Protein AF-Q9RUY0-F1 (afdb_monomer_lite)

Secondary structure (DSSP, 8-state):
-----------------------------------------------------------------------------------TT-PPEEEEETTTEEEEEETTEEEEEE-GGGS-S-SSEEEETTTTEEEEPPPEEEEEEEEEETTEEEEEEEEEE-S-SB--STTTT--EEEEEEEEE-TTS-EEEEEEEEEEBGGGTEEETTS---TTS------BTTEEEEEEEEEETTTTEEEEEEEEEETTSGGG--EEE-

Structure (mmCIF, N/CA/C/O backbone):
data_AF-Q9RUY0-F1
#
_entry.id   AF-Q9RUY0-F1
#
loop_
_atom_site.group_PDB
_atom_site.id
_atom_site.type_symbol
_atom_site.label_atom_id
_atom_site.label_alt_id
_atom_site.label_comp_id
_atom_site.label_asym_id
_atom_site.label_entity_id
_atom_site.label_seq_id
_atom_site.pdbx_PDB_ins_code
_atom_site.Cartn_x
_atom_site.Cartn_y
_atom_site.Cartn_z
_atom_site.occupancy
_atom_site.B_iso_or_equiv
_atom_site.auth_seq_id
_atom_site.auth_comp_id
_atom_site.auth_asym_id
_atom_site.auth_atom_id
_atom_site.pdbx_PDB_model_num
ATOM 1 N N . MET A 1 1 ? 27.499 -39.074 -8.209 1.00 45.94 1 MET A N 1
ATOM 2 C CA . MET A 1 1 ? 28.585 -39.023 -7.202 1.00 45.94 1 MET A CA 1
ATOM 3 C C . MET A 1 1 ? 29.820 -38.496 -7.919 1.00 45.94 1 MET A C 1
ATOM 5 O O . MET A 1 1 ? 30.146 -39.079 -8.943 1.00 45.94 1 MET A O 1
ATOM 9 N N . PRO A 1 2 ? 30.381 -37.342 -7.515 1.00 49.69 2 PRO A N 1
ATOM 10 C CA . PRO A 1 2 ? 31.133 -37.250 -6.267 1.00 49.69 2 PRO A CA 1
ATOM 11 C C . PRO A 1 2 ? 30.696 -36.109 -5.334 1.00 49.69 2 PRO A C 1
ATOM 13 O O . PRO A 1 2 ? 30.071 -35.130 -5.728 1.00 49.69 2 PRO A O 1
ATOM 16 N N . LEU A 1 3 ? 31.018 -36.336 -4.064 1.00 43.31 3 LEU A N 1
ATOM 17 C CA . LEU A 1 3 ? 30.755 -35.531 -2.879 1.00 43.31 3 LEU A CA 1
ATOM 18 C C . LEU A 1 3 ? 31.704 -34.328 -2.822 1.00 43.31 3 LEU A C 1
ATOM 20 O O . LEU A 1 3 ? 32.919 -34.521 -2.823 1.00 43.31 3 LEU A O 1
ATOM 24 N N . LEU A 1 4 ? 31.167 -33.115 -2.680 1.00 48.53 4 LEU A N 1
ATOM 25 C CA . LEU A 1 4 ? 31.950 -31.949 -2.267 1.00 48.53 4 LEU A CA 1
ATOM 26 C C . LEU A 1 4 ? 31.551 -31.533 -0.849 1.00 48.53 4 LEU A C 1
ATOM 28 O O . LEU A 1 4 ? 30.379 -31.341 -0.526 1.00 48.53 4 LEU A O 1
ATOM 32 N N . LYS A 1 5 ? 32.580 -31.522 0.000 1.00 51.47 5 LYS A N 1
ATOM 33 C CA . LYS A 1 5 ? 32.564 -31.405 1.456 1.00 51.47 5 LYS A CA 1
ATOM 34 C C . LYS A 1 5 ? 32.077 -30.033 1.925 1.00 51.47 5 LYS A C 1
ATOM 36 O O . LYS A 1 5 ? 32.466 -29.006 1.378 1.00 51.47 5 LYS A O 1
ATOM 41 N N . ARG A 1 6 ? 31.296 -30.063 3.011 1.00 44.06 6 ARG A N 1
ATOM 42 C CA . ARG A 1 6 ? 31.041 -28.937 3.918 1.00 44.06 6 ARG A CA 1
ATOM 43 C C . ARG A 1 6 ? 32.355 -28.397 4.475 1.00 44.06 6 ARG A C 1
ATOM 45 O O . ARG A 1 6 ? 33.165 -29.179 4.967 1.00 44.06 6 ARG A O 1
ATOM 52 N N . HIS A 1 7 ? 32.479 -27.076 4.494 1.00 48.78 7 HIS A N 1
ATOM 53 C CA . HIS A 1 7 ? 33.278 -26.371 5.485 1.00 48.78 7 HIS A CA 1
ATOM 54 C C . HIS A 1 7 ? 32.328 -25.540 6.348 1.00 48.78 7 HIS A C 1
ATOM 56 O O . HIS A 1 7 ? 31.752 -24.556 5.892 1.00 48.78 7 HIS A O 1
ATOM 62 N N . ASP A 1 8 ? 32.135 -26.019 7.575 1.00 47.19 8 ASP A N 1
ATOM 63 C CA . ASP A 1 8 ? 31.657 -25.235 8.705 1.00 47.19 8 ASP A CA 1
ATOM 64 C C . ASP A 1 8 ? 32.812 -24.339 9.162 1.00 47.19 8 ASP A C 1
ATOM 66 O O . ASP A 1 8 ? 33.879 -24.842 9.515 1.00 47.19 8 ASP A O 1
ATOM 70 N N . GLU A 1 9 ? 32.603 -23.026 9.190 1.00 49.62 9 GLU A N 1
ATOM 71 C CA . GLU A 1 9 ? 33.474 -22.123 9.936 1.00 49.62 9 GLU A CA 1
ATOM 72 C C . GLU A 1 9 ? 32.606 -21.173 10.762 1.00 49.62 9 GLU A C 1
ATOM 74 O O . GLU A 1 9 ? 32.040 -20.186 10.292 1.00 49.62 9 GLU A O 1
ATOM 79 N N . ALA A 1 10 ? 32.435 -21.564 12.022 1.00 45.62 10 ALA A N 1
ATOM 80 C CA . ALA A 1 10 ? 31.838 -20.757 13.064 1.00 45.62 10 ALA A CA 1
ATOM 81 C C . ALA A 1 10 ? 32.889 -19.779 13.602 1.00 45.62 10 ALA A C 1
ATOM 83 O O . ALA A 1 10 ? 33.967 -20.196 14.024 1.00 45.62 10 ALA A O 1
ATOM 84 N N . GLN A 1 11 ? 32.553 -18.491 13.673 1.00 41.12 11 GLN A N 1
ATOM 85 C CA . GLN A 1 11 ? 33.325 -17.522 14.448 1.00 41.12 11 GLN A CA 1
ATOM 86 C C . GLN A 1 11 ? 32.429 -16.545 15.232 1.00 41.12 11 GLN A C 1
ATOM 88 O O . GLN A 1 11 ? 31.241 -16.402 14.939 1.00 41.12 11 GLN A O 1
ATOM 93 N N . PRO A 1 12 ? 32.962 -15.972 16.328 1.00 48.53 12 PRO A N 1
ATOM 94 C CA . PRO A 1 12 ? 32.260 -15.902 17.602 1.00 48.53 12 PRO A CA 1
ATOM 95 C C . PRO A 1 12 ? 31.481 -14.608 17.847 1.00 48.53 12 PRO A C 1
ATOM 97 O O . PRO A 1 12 ? 31.766 -13.531 17.328 1.00 48.53 12 PRO A O 1
ATOM 100 N N . ARG A 1 13 ? 30.525 -14.750 18.770 1.00 41.09 13 ARG A N 1
ATOM 101 C CA . ARG A 1 13 ? 29.751 -13.696 19.427 1.00 41.09 13 ARG A CA 1
ATOM 102 C C . ARG A 1 13 ? 30.673 -12.622 20.020 1.00 41.09 13 ARG A C 1
ATOM 104 O O . ARG A 1 13 ? 31.461 -12.917 20.915 1.00 41.09 13 ARG A O 1
ATOM 111 N N . ARG A 1 14 ? 30.490 -11.362 19.615 1.00 40.94 14 ARG A N 1
ATOM 112 C CA . ARG A 1 14 ? 30.899 -10.200 20.418 1.00 40.94 14 ARG A CA 1
ATOM 113 C C . ARG A 1 14 ? 29.690 -9.679 21.186 1.00 40.94 14 ARG A C 1
ATOM 115 O O . ARG A 1 14 ? 28.766 -9.111 20.615 1.00 40.94 14 ARG A O 1
ATOM 122 N N . LEU A 1 15 ? 29.710 -9.931 22.490 1.00 36.12 15 LEU A N 1
ATOM 123 C CA . LEU A 1 15 ? 28.872 -9.273 23.483 1.00 36.12 15 LEU A CA 1
ATOM 124 C C . LEU A 1 15 ? 29.416 -7.855 23.685 1.00 36.12 15 LEU A C 1
ATOM 126 O O . LEU A 1 15 ? 30.534 -7.693 24.168 1.00 36.12 15 LEU A O 1
ATOM 130 N N . SER A 1 16 ? 28.634 -6.839 23.327 1.00 36.91 16 SER A N 1
ATOM 131 C CA . SER A 1 16 ? 28.891 -5.466 23.759 1.00 36.91 16 SER A CA 1
ATOM 132 C C . SER A 1 16 ? 28.081 -5.183 25.016 1.00 36.91 16 SER A C 1
ATOM 134 O O . SER A 1 16 ? 26.853 -5.238 25.040 1.00 36.91 16 SER A O 1
ATOM 136 N N . VAL A 1 17 ? 28.845 -4.938 26.069 1.00 36.84 17 VAL A N 1
ATOM 137 C CA . VAL A 1 17 ? 28.471 -4.646 27.444 1.00 36.84 17 VAL A CA 1
ATOM 138 C C . VAL A 1 17 ? 28.184 -3.142 27.579 1.00 36.84 17 VAL A C 1
ATOM 140 O O . VAL A 1 17 ? 29.002 -2.326 27.180 1.00 36.84 17 VAL A O 1
ATOM 143 N N . ILE A 1 18 ? 27.016 -2.833 28.156 1.00 37.22 18 ILE A N 1
ATOM 144 C CA . ILE A 1 18 ? 26.663 -1.707 29.049 1.00 37.22 18 ILE A CA 1
ATOM 145 C C . ILE A 1 18 ? 26.924 -0.259 28.575 1.00 37.22 18 ILE A C 1
ATOM 147 O O . ILE A 1 18 ? 28.054 0.210 28.523 1.00 37.22 18 ILE A O 1
ATOM 151 N N . CYS A 1 19 ? 25.844 0.531 28.509 1.00 29.78 19 CYS A N 1
ATOM 152 C CA . CYS A 1 19 ? 25.792 1.790 29.262 1.00 29.78 19 CYS A CA 1
ATOM 153 C C . CYS A 1 19 ? 24.347 2.102 29.677 1.00 29.78 19 CYS A C 1
ATOM 155 O O . CYS A 1 19 ? 23.506 2.487 28.868 1.00 29.78 19 CYS A O 1
ATOM 157 N N . VAL A 1 20 ? 24.057 1.878 30.960 1.00 37.03 20 VAL A N 1
ATOM 158 C CA . VAL A 1 20 ? 22.854 2.356 31.644 1.00 37.03 20 VAL A CA 1
ATOM 159 C C . VAL A 1 20 ? 23.229 3.696 32.262 1.00 37.03 20 VAL A C 1
ATOM 161 O O . VAL A 1 20 ? 24.017 3.725 33.202 1.00 37.03 20 VAL A O 1
ATOM 164 N N . ILE A 1 21 ? 22.658 4.794 31.769 1.00 39.22 21 ILE A N 1
ATOM 165 C CA . ILE A 1 21 ? 22.668 6.062 32.501 1.00 39.22 21 ILE A CA 1
ATOM 166 C C . ILE A 1 21 ? 21.261 6.292 33.030 1.00 39.22 21 ILE A C 1
ATOM 168 O O . ILE A 1 21 ? 20.317 6.597 32.306 1.00 39.22 21 ILE A O 1
ATOM 172 N N . ARG A 1 22 ? 21.154 6.085 34.339 1.00 33.34 22 ARG A N 1
ATOM 173 C CA . ARG A 1 22 ? 20.020 6.401 35.192 1.00 33.34 22 ARG A CA 1
ATOM 174 C C . ARG A 1 22 ? 20.455 7.617 36.005 1.00 33.34 22 ARG A C 1
ATOM 176 O O . ARG A 1 22 ? 21.361 7.483 36.817 1.00 33.34 22 ARG A O 1
ATOM 183 N N . TRP A 1 23 ? 19.823 8.768 35.808 1.00 36.19 23 TRP A N 1
ATOM 184 C CA . TRP A 1 23 ? 19.799 9.823 36.819 1.00 36.19 23 TRP A CA 1
ATOM 185 C C . TRP A 1 23 ? 18.356 10.216 37.071 1.00 36.19 23 TRP A C 1
ATOM 187 O O . TRP A 1 23 ? 17.574 10.480 36.161 1.00 36.19 23 TRP A O 1
ATOM 197 N N . ALA A 1 24 ? 18.018 10.145 38.347 1.00 34.44 24 ALA A N 1
ATOM 198 C CA . A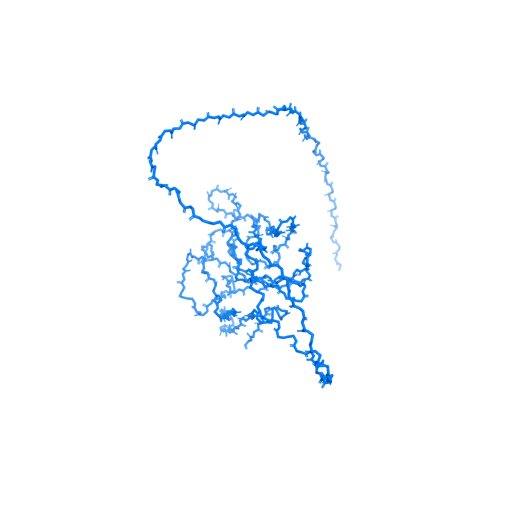LA A 1 24 ? 16.747 10.508 38.914 1.00 34.44 24 ALA A CA 1
ATOM 199 C C . ALA A 1 24 ? 16.878 11.875 39.597 1.00 34.44 24 ALA A C 1
ATOM 201 O O . ALA A 1 24 ? 17.952 12.227 40.075 1.00 34.44 24 ALA A O 1
ATOM 202 N N . LYS A 1 25 ? 15.708 12.495 39.785 1.00 34.84 25 LYS A N 1
ATOM 203 C CA . LYS A 1 25 ? 15.325 13.274 40.971 1.00 34.84 25 LYS A CA 1
ATOM 204 C C . LYS A 1 25 ? 15.794 14.736 41.031 1.00 34.84 25 LYS A C 1
ATOM 206 O O . LYS A 1 25 ? 16.916 15.027 41.412 1.00 34.84 25 LYS A O 1
ATOM 211 N N . ALA A 1 26 ? 14.833 15.642 40.859 1.00 34.34 26 ALA A N 1
ATOM 212 C CA . ALA A 1 26 ? 14.591 16.708 41.829 1.00 34.34 26 ALA A CA 1
ATOM 213 C C . ALA A 1 26 ? 13.119 17.139 41.753 1.00 34.34 26 ALA A C 1
ATOM 215 O O . ALA A 1 26 ? 12.613 17.496 40.693 1.00 34.34 26 ALA A O 1
ATOM 216 N N . ALA A 1 27 ? 12.446 17.025 42.893 1.00 39.62 27 ALA A N 1
ATOM 217 C CA . ALA A 1 27 ? 11.156 17.622 43.193 1.00 39.62 27 ALA A CA 1
ATOM 218 C C . ALA A 1 27 ? 11.398 19.004 43.819 1.00 39.62 27 ALA A C 1
ATOM 220 O O . ALA A 1 27 ? 12.362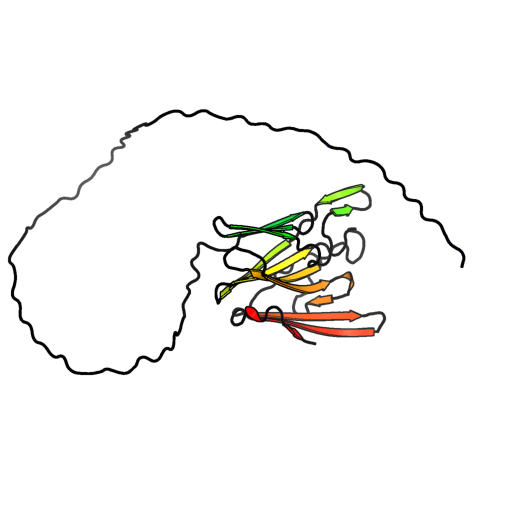 19.139 44.569 1.00 39.62 27 ALA A O 1
ATOM 221 N N . ALA A 1 28 ? 10.523 19.977 43.556 1.00 35.25 28 ALA A N 1
ATOM 222 C CA . ALA A 1 28 ? 10.342 21.166 44.393 1.00 35.25 28 ALA A CA 1
ATOM 223 C C . ALA A 1 28 ? 8.994 21.851 44.069 1.00 35.25 28 ALA A C 1
ATOM 225 O O . ALA A 1 28 ? 8.815 22.431 43.004 1.00 35.25 28 ALA A O 1
ATOM 226 N N . GLU A 1 29 ? 8.025 21.637 44.961 1.00 37.47 29 GLU A N 1
ATOM 227 C CA . GLU A 1 29 ? 7.241 22.659 45.681 1.00 37.47 29 GLU A CA 1
ATOM 228 C C . GLU A 1 29 ? 6.724 23.926 44.949 1.00 37.47 29 GLU A C 1
ATOM 230 O O . GLU A 1 29 ? 7.453 24.888 44.760 1.00 37.47 29 GLU A O 1
ATOM 235 N N . SER A 1 30 ? 5.404 23.921 44.692 1.00 36.78 30 SER A N 1
ATOM 236 C CA . SER A 1 30 ? 4.361 24.890 45.129 1.00 36.78 30 SER A CA 1
ATOM 237 C C . SER A 1 30 ? 4.504 26.417 44.818 1.00 36.78 30 SER A C 1
ATOM 239 O O . SER A 1 30 ? 5.371 26.820 44.058 1.00 36.78 30 SER A O 1
ATOM 241 N N . PRO A 1 31 ? 3.531 27.285 45.198 1.00 54.31 31 PRO A N 1
ATOM 242 C CA . PRO A 1 31 ? 2.671 28.022 44.266 1.00 54.31 31 PRO A CA 1
ATOM 243 C C . PRO A 1 31 ? 2.988 29.531 44.194 1.00 54.31 31 PRO A C 1
ATOM 245 O O . PRO A 1 31 ? 3.370 30.153 45.180 1.00 54.31 31 PRO A O 1
ATOM 248 N N . GLY A 1 32 ? 2.760 30.154 43.035 1.00 35.09 32 GLY A N 1
ATOM 249 C CA . GLY A 1 32 ? 3.049 31.574 42.809 1.00 35.09 32 GLY A CA 1
ATOM 250 C C . GLY A 1 32 ? 1.883 32.319 42.176 1.00 35.09 32 GLY A C 1
ATOM 251 O O . GLY A 1 32 ? 1.691 32.284 40.966 1.00 35.09 32 GLY A O 1
ATOM 252 N N . ILE A 1 33 ? 1.117 33.000 43.022 1.00 45.09 33 ILE A N 1
ATOM 253 C CA . ILE A 1 33 ? 0.191 34.076 42.672 1.00 45.09 33 ILE A CA 1
ATOM 254 C C . ILE A 1 33 ? 0.996 35.218 42.035 1.00 45.09 33 ILE A C 1
ATOM 256 O O . ILE A 1 33 ? 1.895 35.750 42.679 1.00 45.09 33 ILE A O 1
ATOM 260 N N . CYS A 1 34 ? 0.621 35.659 40.832 1.00 37.25 34 CYS A N 1
ATOM 261 C CA . CYS A 1 34 ? 0.961 36.994 40.340 1.00 37.25 34 CYS A CA 1
ATOM 262 C C . CYS A 1 34 ? -0.297 37.689 39.819 1.00 37.25 34 CYS A C 1
ATOM 264 O O . CYS A 1 34 ? -0.810 37.414 38.736 1.00 37.25 34 CYS A O 1
ATOM 266 N N . LEU A 1 35 ? -0.768 38.598 40.667 1.00 41.59 35 LEU A N 1
ATOM 267 C CA . LEU A 1 35 ? -1.595 39.748 40.344 1.00 41.59 35 LEU A CA 1
ATOM 268 C C . LEU A 1 35 ? -0.853 40.685 39.375 1.00 41.59 35 LEU A C 1
ATOM 270 O O . LEU A 1 35 ? 0.349 40.900 39.509 1.00 41.59 35 LEU A O 1
ATOM 274 N N . GLY A 1 36 ? -1.606 41.292 38.463 1.00 37.81 36 GLY A N 1
ATOM 275 C CA . GLY A 1 36 ? -1.195 42.407 37.604 1.00 37.81 36 GLY A CA 1
ATOM 276 C C . GLY A 1 36 ? -2.378 42.777 36.707 1.00 37.81 36 GLY A C 1
ATOM 277 O O . GLY A 1 36 ? -2.572 42.162 35.670 1.00 37.81 36 GLY A O 1
ATOM 278 N N . PHE A 1 37 ? -3.378 43.524 37.185 1.00 39.34 37 PHE A N 1
ATOM 279 C CA . PHE A 1 37 ? -3.425 44.995 37.214 1.00 39.34 37 PHE A CA 1
ATOM 280 C C . PHE A 1 37 ? -2.942 45.656 35.913 1.00 39.34 37 PHE A C 1
ATOM 282 O O . PHE A 1 37 ? -1.782 46.026 35.804 1.00 39.34 37 PHE A O 1
ATOM 289 N N . PHE A 1 38 ? -3.870 45.873 34.975 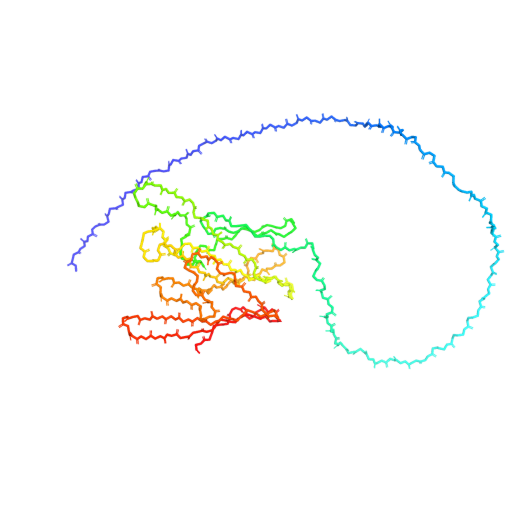1.00 46.88 38 PHE A N 1
ATOM 290 C CA . PHE A 1 38 ? -3.919 47.081 34.145 1.00 46.88 38 PHE A CA 1
ATOM 291 C C . PHE A 1 38 ? -5.385 47.458 33.867 1.00 46.88 38 PHE A C 1
ATOM 293 O O . PHE A 1 38 ? -6.066 46.894 33.019 1.00 46.88 38 PHE A O 1
ATOM 300 N N . SER A 1 39 ? -5.884 48.355 34.715 1.00 40.16 39 SER A N 1
ATOM 301 C CA . SER A 1 39 ? -6.468 49.655 34.363 1.00 40.16 39 SER A CA 1
ATOM 302 C C . SER A 1 39 ? -7.124 49.809 32.981 1.00 40.16 39 SER A C 1
ATOM 304 O O . SER A 1 39 ? -6.429 49.883 31.972 1.00 40.16 39 SER A O 1
ATOM 306 N N . GLY A 1 40 ? -8.445 50.029 32.949 1.00 37.88 40 GLY A N 1
ATOM 307 C CA . GLY A 1 40 ? -9.122 50.552 31.754 1.00 37.88 40 GLY A CA 1
ATOM 308 C C . GLY A 1 40 ? -10.654 50.505 31.776 1.00 37.88 40 GLY A C 1
ATOM 309 O O . GLY A 1 40 ? -11.236 49.656 31.121 1.00 37.88 40 GLY A O 1
ATOM 310 N N . LEU A 1 41 ? -11.275 51.402 32.559 1.00 38.91 41 LEU A N 1
ATOM 311 C CA . LEU A 1 41 ? -12.555 52.132 32.342 1.00 38.91 41 LEU A CA 1
ATOM 312 C C . LEU A 1 41 ? -13.410 51.677 31.121 1.00 38.91 41 LEU A C 1
ATOM 314 O O . LEU A 1 41 ? -12.898 51.642 30.014 1.00 38.91 41 LEU A O 1
ATOM 318 N N . ARG A 1 42 ? -14.736 51.457 31.157 1.00 35.97 42 ARG A N 1
ATOM 319 C CA . ARG A 1 42 ? -15.821 52.251 31.764 1.00 35.97 42 ARG A CA 1
ATOM 320 C C . ARG A 1 42 ? -17.178 51.533 31.539 1.00 35.97 42 ARG A C 1
ATOM 322 O O . ARG A 1 42 ? -17.474 51.130 30.425 1.00 35.97 42 ARG A O 1
ATOM 329 N N . TRP A 1 43 ? -17.979 51.447 32.602 1.00 37.12 43 TRP A N 1
ATOM 330 C CA . TRP A 1 43 ? -19.424 51.740 32.719 1.00 37.12 43 TRP A CA 1
ATOM 331 C C . TRP A 1 43 ? -20.422 51.293 31.626 1.00 37.12 43 TRP A C 1
ATOM 333 O O . TRP A 1 43 ? -20.481 51.887 30.557 1.00 37.12 43 TRP A O 1
ATOM 343 N N . CYS A 1 44 ? -21.362 50.418 32.018 1.00 38.62 44 CYS A N 1
ATOM 344 C CA . CYS A 1 44 ? -22.804 50.700 31.938 1.00 38.62 44 CYS A CA 1
ATOM 345 C C . CYS A 1 44 ? -23.602 49.914 33.001 1.00 38.62 44 CYS A C 1
ATOM 347 O O . CYS A 1 44 ? -23.189 48.852 33.457 1.00 38.62 44 CYS A O 1
ATOM 349 N N . ASN A 1 45 ? -24.700 50.536 33.428 1.00 36.34 45 ASN A N 1
ATOM 350 C CA . ASN A 1 45 ? -25.403 50.427 34.710 1.00 36.34 45 ASN A CA 1
ATOM 351 C C . ASN A 1 45 ? -26.321 49.190 34.880 1.00 36.34 45 ASN A C 1
ATOM 353 O O . ASN A 1 45 ? -26.776 48.633 33.882 1.00 36.34 45 ASN A O 1
ATOM 357 N N . PRO A 1 46 ? -26.689 48.845 36.135 1.00 49.66 46 PRO A N 1
ATOM 358 C CA . PRO A 1 46 ? -27.685 47.843 36.497 1.00 49.66 46 PRO A CA 1
ATOM 359 C C . PRO A 1 46 ? -29.058 48.470 36.815 1.00 49.66 46 PRO A C 1
ATOM 361 O O . PRO A 1 46 ? -29.157 49.490 37.494 1.00 49.66 46 PRO A O 1
ATOM 364 N N . SER A 1 47 ? -30.136 47.812 36.399 1.00 47.94 47 SER A N 1
ATOM 365 C CA . SER A 1 47 ? -31.494 48.018 36.927 1.00 47.94 47 SER A CA 1
ATOM 366 C C . SER A 1 47 ? -32.281 46.713 36.739 1.00 47.94 47 SER A C 1
ATOM 368 O O . SER A 1 47 ? -32.419 46.206 35.635 1.00 47.94 47 SER A O 1
ATOM 370 N N . LEU A 1 48 ? -32.511 45.982 37.836 1.00 43.66 48 LEU A N 1
ATOM 371 C CA . LEU A 1 48 ? -33.786 45.914 38.571 1.00 43.66 48 LEU A CA 1
ATOM 372 C C . LEU A 1 48 ? -34.895 45.172 37.805 1.00 43.66 48 LEU A C 1
ATOM 374 O O . LEU A 1 48 ? -35.493 45.736 36.897 1.00 43.66 48 LEU A O 1
ATOM 378 N N . CYS A 1 49 ? -35.230 43.946 38.238 1.00 40.88 49 CYS A N 1
ATOM 379 C CA . CYS A 1 49 ? -36.512 43.663 38.911 1.00 40.88 49 CYS A CA 1
ATOM 380 C C . CYS A 1 49 ? -36.689 42.171 39.300 1.00 40.88 49 CYS A C 1
ATOM 382 O O . CYS A 1 49 ? -35.947 41.319 38.816 1.00 40.88 49 CYS A O 1
ATOM 384 N N . PRO A 1 50 ? -37.604 41.866 40.248 1.00 51.47 50 PRO A N 1
ATOM 385 C CA . PRO A 1 50 ? -37.395 40.868 41.297 1.00 51.47 50 PRO A CA 1
ATOM 386 C C . PRO A 1 50 ? -38.189 39.558 41.140 1.00 51.47 50 PRO A C 1
ATOM 388 O O . PRO A 1 50 ? -39.018 39.385 40.250 1.00 51.47 50 PRO A O 1
ATOM 391 N N . LEU A 1 51 ? -37.925 38.653 42.090 1.00 49.69 51 LEU A N 1
ATOM 392 C CA . LEU A 1 51 ? -38.633 37.407 42.376 1.00 49.69 51 LEU A CA 1
ATOM 393 C C . LEU A 1 51 ? -40.166 37.543 42.406 1.00 49.69 51 LEU A C 1
ATOM 395 O O . LEU A 1 51 ? -40.708 38.427 43.066 1.00 49.69 51 LEU A O 1
ATOM 399 N N . SER A 1 52 ? -40.852 36.527 41.874 1.00 42.16 52 SER A N 1
ATOM 400 C CA . SER A 1 52 ? -42.178 36.128 42.353 1.00 42.16 52 SER A CA 1
ATOM 401 C C . SER A 1 52 ? -42.286 34.605 42.426 1.00 42.16 52 SER A C 1
ATOM 403 O O . SER A 1 52 ? -42.126 33.883 41.445 1.00 42.16 52 SER A O 1
ATOM 405 N N . SER A 1 53 ? -42.527 34.145 43.648 1.00 46.16 53 SER A N 1
ATOM 406 C CA . SER A 1 53 ? -42.835 32.783 44.060 1.00 46.16 53 SER A CA 1
ATOM 407 C C . SER A 1 53 ? -44.353 32.623 44.126 1.00 46.16 53 SER A C 1
ATOM 409 O O . SER A 1 53 ? -45.006 33.447 44.766 1.00 46.16 53 SER A O 1
ATOM 411 N N . ARG A 1 54 ? -44.902 31.543 43.552 1.00 45.34 54 ARG A N 1
ATOM 412 C CA . ARG A 1 54 ? -46.000 30.746 44.137 1.00 45.34 54 ARG A CA 1
ATOM 413 C C . ARG A 1 54 ? -46.224 29.452 43.343 1.00 45.34 54 ARG A C 1
ATOM 415 O O . ARG A 1 54 ? -46.166 29.429 42.121 1.00 45.34 54 ARG A O 1
ATOM 422 N N . ARG A 1 55 ? -46.404 28.374 44.110 1.00 47.00 55 ARG A N 1
ATOM 423 C CA . ARG A 1 55 ? -46.529 26.956 43.728 1.00 47.00 55 ARG A CA 1
ATOM 424 C C . ARG A 1 55 ? -47.982 26.595 43.285 1.00 47.00 55 ARG A C 1
ATOM 426 O O . ARG A 1 55 ? -48.743 27.499 42.968 1.00 47.00 55 ARG A O 1
ATOM 433 N N . PRO A 1 56 ? -48.406 25.312 43.310 1.00 62.84 56 PRO A N 1
ATOM 434 C CA . PRO A 1 56 ? -48.622 24.434 42.158 1.00 62.84 56 PRO A CA 1
ATOM 435 C C . PRO A 1 56 ? -50.119 24.101 41.958 1.00 62.84 56 PRO A C 1
ATOM 437 O O . PRO A 1 56 ? -50.945 24.416 42.804 1.00 62.84 56 PRO A O 1
ATOM 440 N N . THR A 1 57 ? -50.498 23.388 40.896 1.00 48.25 57 THR A N 1
ATOM 441 C CA . THR A 1 57 ? -51.672 22.492 40.946 1.00 48.25 57 THR A CA 1
ATOM 442 C C . THR A 1 57 ? -51.578 21.401 39.887 1.00 48.25 57 THR A C 1
ATOM 444 O O . THR A 1 57 ? -51.094 21.592 38.778 1.00 48.25 57 THR A O 1
ATOM 447 N N . MET A 1 58 ? -52.021 20.228 40.314 1.00 45.16 58 MET A N 1
ATOM 448 C CA . MET A 1 58 ? -51.836 18.894 39.771 1.00 45.16 58 MET A CA 1
ATOM 449 C C . MET A 1 58 ? -53.204 18.382 39.304 1.00 45.16 58 MET A C 1
ATOM 451 O O . MET A 1 58 ? -54.125 18.371 40.115 1.00 45.16 58 MET A O 1
ATOM 455 N N . LYS A 1 59 ? -53.332 17.958 38.039 1.00 50.75 59 LYS A N 1
ATOM 456 C CA . LYS A 1 59 ? -54.353 17.028 37.492 1.00 50.75 59 LYS A CA 1
ATOM 457 C C . LYS A 1 59 ? -53.711 16.413 36.234 1.00 50.75 59 LYS A C 1
ATOM 459 O O . LYS A 1 59 ? -53.421 17.157 35.310 1.00 50.75 59 LYS A O 1
ATOM 464 N N . VAL A 1 60 ? -53.183 15.187 36.196 1.00 51.44 60 VAL A N 1
ATOM 465 C CA . VAL A 1 60 ? -53.794 13.844 36.317 1.00 51.44 60 VAL A CA 1
ATOM 466 C C . VAL A 1 60 ? -55.011 13.645 35.405 1.00 51.44 60 VAL A C 1
ATOM 468 O O . VAL A 1 60 ? -56.125 13.981 35.787 1.00 51.44 60 VAL A O 1
ATOM 471 N N . ALA A 1 61 ? -54.764 13.056 34.230 1.00 51.31 61 ALA A N 1
ATOM 472 C CA . ALA A 1 61 ? -55.632 12.137 33.473 1.00 51.31 61 ALA A CA 1
ATOM 473 C C . ALA A 1 61 ? -54.729 11.513 32.381 1.00 51.31 61 ALA A C 1
ATOM 475 O O . ALA A 1 61 ? -54.253 12.227 31.508 1.00 51.31 61 ALA A O 1
ATOM 476 N N . LEU A 1 62 ? -54.178 10.305 32.522 1.00 46.69 62 LEU A N 1
ATOM 477 C CA . LEU A 1 62 ? -54.811 8.979 32.502 1.00 46.69 62 LEU A CA 1
ATOM 478 C C . LEU A 1 62 ? -55.559 8.678 31.189 1.00 46.69 62 LEU A C 1
ATOM 480 O O . LEU A 1 62 ? -56.782 8.661 31.154 1.00 46.69 62 LEU A O 1
ATOM 484 N N . THR A 1 63 ? -54.802 8.343 30.143 1.00 51.75 63 THR A N 1
ATOM 485 C CA . THR A 1 63 ? -55.237 7.417 29.083 1.00 51.75 63 THR A CA 1
ATOM 486 C C . THR A 1 63 ? -54.094 6.453 28.789 1.00 51.75 63 THR A C 1
ATOM 488 O O . THR A 1 63 ? -53.230 6.702 27.953 1.00 51.75 63 THR A O 1
ATOM 491 N N . ALA A 1 64 ? -54.078 5.357 29.543 1.00 48.94 64 ALA A N 1
ATOM 492 C CA . ALA A 1 64 ? -53.474 4.105 29.121 1.00 48.94 64 ALA A CA 1
ATOM 493 C C . ALA A 1 64 ? -54.495 3.377 28.239 1.00 48.94 64 ALA A C 1
ATOM 495 O O . ALA A 1 64 ? -55.662 3.344 28.618 1.00 48.94 64 ALA A O 1
ATOM 496 N N . VAL A 1 65 ? -54.063 2.817 27.105 1.00 46.78 65 VAL A N 1
ATOM 497 C CA . VAL A 1 65 ? -54.498 1.519 26.549 1.00 46.78 65 VAL A CA 1
ATOM 498 C C . VAL A 1 65 ? -53.768 1.280 25.214 1.00 46.78 65 VAL A C 1
ATOM 500 O O . VAL A 1 65 ? -53.935 2.014 24.250 1.00 46.78 65 VAL A O 1
ATOM 503 N N . LEU A 1 66 ? -52.935 0.236 25.230 1.00 47.97 66 LEU A N 1
ATOM 504 C CA . LEU A 1 66 ? -52.553 -0.665 24.137 1.00 47.97 66 LEU A CA 1
ATOM 505 C C . LEU A 1 66 ? -52.108 -0.090 22.775 1.00 47.97 66 LEU A C 1
ATOM 507 O O . LEU A 1 66 ? -52.902 0.079 21.858 1.00 47.97 66 LEU A O 1
ATOM 511 N N . ALA A 1 67 ? -50.786 -0.059 22.581 1.00 45.44 67 ALA A N 1
ATOM 512 C CA . ALA A 1 67 ? -50.158 -0.424 21.308 1.00 45.44 67 ALA A CA 1
ATOM 513 C C . ALA A 1 67 ? -48.845 -1.182 21.584 1.00 45.44 67 ALA A C 1
ATOM 515 O O . ALA A 1 67 ? -47.741 -0.674 21.402 1.00 45.44 67 ALA A O 1
ATOM 516 N N . CYS A 1 68 ? -48.973 -2.409 22.097 1.00 45.44 68 CYS A N 1
ATOM 517 C CA . CYS A 1 68 ? -47.904 -3.399 22.009 1.00 45.44 68 CYS A CA 1
ATOM 518 C C . CYS A 1 68 ? -47.830 -3.919 20.567 1.00 45.44 68 CYS A C 1
ATOM 520 O O . CYS A 1 68 ? -48.868 -4.258 20.007 1.00 45.44 68 CYS A O 1
ATOM 522 N N . ALA A 1 69 ? -46.599 -4.059 20.061 1.00 52.19 69 ALA A N 1
ATOM 523 C CA . ALA A 1 69 ? -46.160 -4.820 18.878 1.00 52.19 69 ALA A CA 1
ATOM 524 C C . ALA A 1 69 ? -45.643 -3.991 17.688 1.00 52.19 69 ALA A C 1
ATOM 526 O O . ALA A 1 69 ? -46.227 -3.974 16.612 1.00 52.19 69 ALA A O 1
ATOM 527 N N . SER A 1 70 ? -44.444 -3.426 17.849 1.00 47.44 70 SER A N 1
ATOM 528 C CA . SER A 1 70 ? -43.475 -3.325 16.747 1.00 47.44 70 SER A CA 1
ATOM 529 C C . SER A 1 70 ? -42.050 -3.216 17.298 1.00 47.44 70 SER A C 1
ATOM 531 O O . SER A 1 70 ? -41.360 -2.213 17.146 1.00 47.44 70 SER A O 1
ATOM 533 N N . LEU A 1 71 ? -41.614 -4.287 17.968 1.00 50.50 71 LEU A N 1
ATOM 534 C CA . LEU A 1 71 ? -40.202 -4.650 18.061 1.00 50.50 71 LEU A CA 1
ATOM 535 C C . LEU A 1 71 ? -39.854 -5.404 16.773 1.00 50.50 71 LEU A C 1
ATOM 537 O O . LEU A 1 71 ? -40.073 -6.607 16.674 1.00 50.50 71 LEU A O 1
ATOM 541 N N . ALA A 1 72 ? -39.328 -4.690 15.783 1.00 50.31 72 ALA A N 1
ATOM 542 C CA . ALA A 1 72 ? -38.540 -5.288 14.717 1.00 50.31 72 ALA A CA 1
ATOM 543 C C . ALA A 1 72 ? -37.379 -4.349 14.395 1.00 50.31 72 ALA A C 1
ATOM 545 O O . ALA A 1 72 ? -37.536 -3.223 13.932 1.00 50.31 72 ALA A O 1
ATOM 546 N N . VAL A 1 73 ? -36.204 -4.855 14.734 1.00 49.56 73 VAL A N 1
ATOM 547 C CA . VAL A 1 73 ? -34.880 -4.316 14.487 1.00 49.56 73 VAL A CA 1
ATOM 548 C C . VAL A 1 73 ? -34.705 -4.002 13.001 1.00 49.56 73 VAL A C 1
ATOM 550 O O . VAL A 1 73 ? -34.655 -4.900 12.170 1.00 49.56 73 VAL A O 1
ATOM 553 N N . ALA A 1 74 ? -34.493 -2.733 12.687 1.00 41.81 74 ALA A N 1
ATOM 554 C CA . ALA A 1 74 ? -33.568 -2.350 11.635 1.00 41.81 74 ALA A CA 1
ATOM 555 C C . ALA A 1 74 ? -32.744 -1.195 12.189 1.00 41.81 74 ALA A C 1
ATOM 557 O O . ALA A 1 74 ? -33.122 -0.028 12.128 1.00 41.81 74 ALA A O 1
ATOM 558 N N . ALA A 1 75 ? -31.620 -1.558 12.799 1.00 40.75 75 ALA A N 1
ATOM 559 C CA . ALA A 1 75 ? -30.532 -0.642 13.060 1.00 40.75 75 ALA A CA 1
ATOM 560 C C . ALA A 1 75 ? -30.075 -0.041 11.720 1.00 40.75 75 ALA A C 1
ATOM 562 O O . ALA A 1 75 ? -29.224 -0.601 11.033 1.00 40.75 75 ALA A O 1
ATOM 563 N N . SER A 1 76 ? -30.637 1.100 11.326 1.00 36.81 76 SER A N 1
ATOM 564 C CA . SER A 1 76 ? -30.019 1.968 10.329 1.00 36.81 76 SER A CA 1
ATOM 565 C C . SER A 1 76 ? -28.921 2.758 11.037 1.00 36.81 76 SER A C 1
ATOM 567 O O . SER A 1 76 ? -29.093 3.905 11.439 1.00 36.81 76 SER A O 1
ATOM 569 N N . SER A 1 77 ? -27.796 2.086 11.268 1.00 38.53 77 SER A N 1
ATOM 570 C CA . SER A 1 77 ? -26.593 2.642 11.873 1.00 38.53 77 SER A CA 1
ATOM 571 C C . SER A 1 77 ? -25.847 3.540 10.884 1.00 38.53 77 SER A C 1
ATOM 573 O O . SER A 1 77 ? -24.876 3.098 10.280 1.00 38.53 77 SER A O 1
ATOM 575 N N . TRP A 1 78 ? -26.283 4.786 10.724 1.00 35.19 78 TRP A N 1
ATOM 576 C CA . TRP A 1 78 ? -25.462 5.905 10.240 1.00 35.19 78 TRP A CA 1
ATOM 577 C C . TRP A 1 78 ? -25.968 7.170 10.959 1.00 35.19 78 TRP A C 1
ATOM 579 O O . TRP A 1 78 ? -27.183 7.343 11.013 1.00 35.19 78 TRP A O 1
ATOM 589 N N . PRO A 1 79 ? -25.108 8.028 11.544 1.00 37.53 79 PRO A N 1
ATOM 590 C CA . PRO A 1 79 ? -23.720 8.271 11.175 1.00 37.53 79 PRO A CA 1
ATOM 591 C C . PRO A 1 79 ? -22.753 7.968 12.332 1.00 37.53 79 PRO A C 1
ATOM 593 O O . PRO A 1 79 ? -22.856 8.541 13.413 1.00 37.53 79 PRO A O 1
ATOM 596 N N . ALA A 1 80 ? -21.736 7.135 12.104 1.00 37.41 80 ALA A N 1
ATOM 597 C CA . ALA A 1 80 ? -20.502 7.318 12.861 1.00 37.41 80 ALA A CA 1
ATOM 598 C C . ALA A 1 80 ? -19.774 8.490 12.201 1.00 37.41 80 ALA A C 1
ATOM 600 O O . ALA A 1 80 ? -18.927 8.309 11.326 1.00 37.41 80 ALA A O 1
ATOM 601 N N . GLU A 1 81 ? -20.193 9.701 12.564 1.00 37.84 81 GLU A N 1
ATOM 602 C CA . GLU A 1 81 ? -19.389 10.897 12.387 1.00 37.84 81 GLU A CA 1
ATOM 603 C C . GLU A 1 81 ? -18.050 10.589 13.059 1.00 37.84 81 GLU A C 1
ATOM 605 O O . GLU A 1 81 ? -17.974 10.330 14.260 1.00 37.84 81 GLU A O 1
ATOM 610 N N . GLN A 1 82 ? -17.033 10.406 12.220 1.00 39.25 82 GLN A N 1
ATOM 611 C CA . GLN A 1 82 ? -15.729 9.880 12.580 1.00 39.25 82 GLN A CA 1
ATOM 612 C C . GLN A 1 82 ? -15.165 10.784 13.681 1.00 39.25 82 GLN A C 1
ATOM 614 O O . GLN A 1 82 ? -14.743 11.905 13.396 1.00 39.25 82 GLN A O 1
ATOM 619 N N . SER A 1 83 ? -15.241 10.330 14.941 1.00 38.16 83 SER A N 1
ATOM 620 C CA . SER A 1 83 ? -14.713 11.059 16.093 1.00 38.16 83 SER A CA 1
ATOM 621 C C . SER A 1 83 ? -13.279 11.452 15.767 1.00 38.16 83 SER A C 1
ATOM 623 O O . SER A 1 83 ? -12.405 10.608 15.564 1.00 38.16 83 SER A O 1
ATOM 625 N N . ARG A 1 84 ? -13.073 12.760 15.627 1.00 48.66 84 ARG A N 1
ATOM 626 C CA . ARG A 1 84 ? -11.908 13.403 15.009 1.00 48.66 84 ARG A CA 1
ATOM 627 C C . ARG A 1 84 ? -10.620 13.247 15.837 1.00 48.66 84 ARG A C 1
ATOM 629 O O . ARG A 1 84 ? -9.635 13.923 15.556 1.00 48.66 84 ARG A O 1
ATOM 636 N N . THR A 1 85 ? -10.616 12.385 16.855 1.00 52.22 85 THR A N 1
ATOM 637 C CA . THR A 1 85 ? -9.545 12.242 17.851 1.00 52.22 85 THR A CA 1
ATOM 638 C C . THR A 1 85 ? -8.766 10.925 17.803 1.00 52.22 85 THR A C 1
ATOM 640 O O . THR A 1 85 ? -7.693 10.885 18.395 1.00 52.22 85 THR A O 1
ATOM 643 N N . ASP A 1 86 ? -9.193 9.907 17.045 1.00 71.56 86 ASP A N 1
ATOM 644 C CA . ASP A 1 86 ? -8.519 8.589 17.022 1.00 71.56 86 ASP A CA 1
ATOM 645 C C . ASP A 1 86 ? -7.986 8.174 15.637 1.00 71.56 86 ASP A C 1
ATOM 647 O O . ASP A 1 86 ? -8.014 6.995 15.281 1.00 71.56 86 ASP A O 1
ATOM 651 N N . LEU A 1 87 ? -7.486 9.133 14.851 1.00 86.56 87 LEU A N 1
ATOM 652 C CA . LEU A 1 87 ? -6.807 8.838 13.582 1.00 86.56 87 LEU A CA 1
ATOM 653 C C . LEU A 1 87 ? -5.529 8.020 13.840 1.00 86.56 87 LEU A C 1
ATOM 655 O O . LEU A 1 87 ? -4.721 8.390 14.703 1.00 86.56 87 LEU A O 1
ATOM 659 N N . ILE A 1 88 ? -5.299 6.958 13.064 1.00 91.12 88 ILE A N 1
ATOM 660 C CA . ILE A 1 88 ? -4.019 6.248 13.111 1.00 91.12 88 ILE A CA 1
ATOM 661 C C . ILE A 1 88 ? -2.930 7.148 12.526 1.00 91.12 88 ILE A C 1
ATOM 663 O O . ILE A 1 88 ? -2.949 7.534 11.358 1.00 91.12 88 ILE A O 1
ATOM 667 N N . ARG A 1 89 ? -1.901 7.415 13.329 1.00 94.31 89 ARG A N 1
ATOM 668 C CA . ARG A 1 89 ? -0.646 8.005 12.860 1.00 94.31 89 ARG A CA 1
ATOM 669 C C . ARG A 1 89 ? 0.309 6.906 12.434 1.00 94.31 89 ARG A C 1
ATOM 671 O O . ARG A 1 89 ? 0.518 5.943 13.173 1.00 94.31 89 ARG A O 1
ATOM 678 N N . ILE A 1 90 ? 0.915 7.082 11.267 1.00 95.06 90 ILE A N 1
ATOM 679 C CA . ILE A 1 90 ? 1.848 6.116 10.690 1.00 95.06 90 ILE A CA 1
ATOM 680 C C . ILE A 1 90 ? 3.181 6.802 10.464 1.00 95.06 90 ILE A C 1
ATOM 682 O O . ILE A 1 90 ? 3.251 7.866 9.854 1.00 95.06 90 ILE A O 1
ATOM 686 N N . THR A 1 91 ? 4.243 6.186 10.964 1.00 93.31 91 THR A N 1
ATOM 687 C CA . THR A 1 91 ? 5.611 6.663 10.773 1.00 93.31 91 THR A CA 1
ATOM 688 C C . THR A 1 91 ? 6.442 5.552 10.157 1.00 93.31 91 THR A C 1
ATOM 690 O O . THR A 1 91 ? 6.533 4.457 10.717 1.00 93.31 91 THR A O 1
ATOM 693 N N . ALA A 1 92 ? 7.040 5.837 9.004 1.00 91.50 92 ALA A N 1
ATOM 694 C CA . ALA A 1 92 ? 7.981 4.941 8.351 1.00 91.50 92 ALA A CA 1
ATOM 695 C C . ALA A 1 92 ? 9.344 5.004 9.050 1.00 91.50 92 ALA A C 1
ATOM 697 O O . ALA A 1 92 ? 9.794 6.070 9.470 1.00 91.50 92 ALA A O 1
ATOM 698 N N . GLN A 1 93 ? 10.001 3.860 9.158 1.00 90.00 93 GLN A N 1
ATOM 699 C CA . GLN A 1 93 ? 11.362 3.699 9.650 1.00 90.00 93 GLN A CA 1
ATOM 700 C C . GLN A 1 93 ? 12.170 2.891 8.627 1.00 90.00 93 GLN A C 1
ATOM 702 O O . GLN A 1 93 ? 11.619 2.258 7.723 1.00 90.00 93 GLN A O 1
ATOM 707 N N . THR A 1 94 ? 13.491 2.893 8.780 1.00 85.81 94 THR A N 1
ATOM 708 C CA . THR A 1 94 ? 14.397 2.097 7.946 1.00 85.81 94 THR A CA 1
ATOM 709 C C . THR A 1 94 ? 14.113 0.594 8.076 1.00 85.81 94 THR A C 1
ATOM 711 O O . THR A 1 94 ? 13.549 0.122 9.069 1.00 85.81 94 THR A O 1
ATOM 714 N N . GLY A 1 95 ? 14.472 -0.182 7.049 1.00 87.06 95 GLY A N 1
ATOM 715 C CA . GLY A 1 95 ? 14.244 -1.631 7.040 1.00 87.06 95 GLY A CA 1
ATOM 716 C C . GLY A 1 95 ? 12.787 -2.036 6.812 1.00 87.06 95 GLY A C 1
ATOM 717 O O . GLY A 1 95 ? 12.387 -3.101 7.271 1.00 87.06 95 GLY A O 1
ATOM 718 N N . GLY A 1 96 ? 11.970 -1.185 6.178 1.00 89.19 96 GLY A N 1
ATOM 719 C CA . GLY A 1 96 ? 10.551 -1.469 5.931 1.00 89.19 96 GLY A CA 1
ATOM 720 C C . GLY A 1 96 ? 9.711 -1.562 7.210 1.00 89.19 96 GLY A C 1
ATOM 721 O O . GLY A 1 96 ? 8.692 -2.255 7.236 1.00 89.19 96 GLY A O 1
ATOM 722 N N . ARG A 1 97 ? 10.137 -0.904 8.294 1.00 93.69 97 ARG A N 1
ATOM 723 C CA . ARG A 1 97 ? 9.430 -0.899 9.581 1.00 93.69 97 ARG A CA 1
ATOM 724 C C . ARG A 1 97 ? 8.458 0.271 9.650 1.00 93.69 97 ARG A C 1
ATOM 726 O O . ARG A 1 97 ? 8.806 1.395 9.318 1.00 93.69 97 ARG A O 1
ATOM 733 N N . PHE A 1 98 ? 7.247 0.018 10.123 1.00 95.25 98 PHE A N 1
ATOM 734 C CA . PHE A 1 98 ? 6.181 1.011 10.211 1.00 95.25 98 PHE A CA 1
ATOM 735 C C . PHE A 1 98 ? 5.624 1.028 11.624 1.00 95.25 98 PHE A C 1
ATOM 737 O O . PHE A 1 98 ? 5.280 -0.013 12.187 1.00 95.25 98 PHE A O 1
ATOM 744 N N . VAL A 1 99 ? 5.541 2.220 12.200 1.00 96.25 99 VAL A N 1
ATOM 745 C CA . VAL A 1 99 ? 4.987 2.449 13.530 1.00 96.25 99 VAL A CA 1
ATOM 746 C C . VAL A 1 99 ? 3.575 2.990 13.372 1.00 96.25 99 VAL A C 1
ATOM 748 O O . VAL A 1 99 ? 3.395 4.091 12.860 1.00 96.25 99 VAL A O 1
ATOM 751 N N . PHE A 1 100 ? 2.593 2.229 13.840 1.00 96.81 100 PHE A N 1
ATOM 752 C CA . PHE A 1 100 ? 1.181 2.596 13.867 1.00 96.81 100 PHE A CA 1
ATOM 753 C C . PHE A 1 100 ? 0.826 3.032 15.284 1.00 96.81 100 PHE A C 1
ATOM 755 O O . PHE A 1 100 ? 1.074 2.291 16.236 1.00 96.81 100 PHE A O 1
ATOM 762 N N . THR A 1 101 ? 0.280 4.236 15.432 1.00 95.88 101 THR A N 1
ATOM 763 C CA . THR A 1 101 ? -0.071 4.815 16.734 1.00 95.88 101 THR A CA 1
ATOM 764 C C . THR A 1 101 ? -1.507 5.319 16.714 1.00 95.88 101 THR A C 1
ATOM 766 O O . THR A 1 101 ? -1.859 6.111 15.844 1.00 95.88 101 THR A O 1
ATOM 769 N N . GLN A 1 102 ? -2.313 4.901 17.689 1.00 94.06 102 GLN A N 1
ATOM 770 C CA . GLN A 1 102 ? -3.687 5.367 17.892 1.00 94.06 102 GLN A CA 1
ATOM 771 C C . GLN A 1 102 ? -3.923 5.589 19.389 1.00 94.06 102 GLN A C 1
ATOM 773 O O . GLN A 1 102 ? -3.893 4.642 20.182 1.00 94.06 102 GLN A O 1
ATOM 778 N N . GLY A 1 103 ? -4.112 6.844 19.800 1.00 91.81 103 GLY A N 1
ATOM 779 C CA . GLY A 1 103 ? -4.141 7.205 21.219 1.00 91.81 103 GLY A CA 1
ATOM 780 C C . GLY A 1 103 ? -2.866 6.743 21.941 1.00 91.81 103 GLY A C 1
ATOM 781 O O . GLY A 1 103 ? -1.760 7.119 21.560 1.00 91.81 103 GLY A O 1
ATOM 782 N N . GLN A 1 104 ? -3.016 5.901 22.968 1.00 92.31 104 GLN A N 1
ATOM 783 C CA . GLN A 1 104 ? -1.895 5.299 23.712 1.00 92.31 104 GLN A CA 1
ATOM 784 C C . GLN A 1 104 ? -1.410 3.958 23.134 1.00 92.31 104 GLN A C 1
ATOM 786 O O . GLN A 1 104 ? -0.414 3.404 23.599 1.00 92.31 104 GLN A O 1
ATOM 791 N N . ARG A 1 105 ? -2.117 3.404 22.144 1.00 95.00 105 ARG A N 1
ATOM 792 C CA . ARG A 1 105 ? -1.781 2.113 21.539 1.00 95.00 105 ARG A CA 1
ATOM 793 C C . ARG A 1 105 ? -0.740 2.326 20.454 1.00 95.00 105 ARG A C 1
ATOM 795 O O . ARG A 1 105 ? -0.842 3.255 19.652 1.00 95.00 105 ARG A O 1
ATOM 802 N N . LYS A 1 106 ? 0.251 1.441 20.422 1.00 96.44 106 LYS A N 1
ATOM 803 C CA . LYS A 1 106 ? 1.347 1.480 19.460 1.00 96.44 106 LYS A CA 1
ATOM 804 C C . LYS A 1 106 ? 1.693 0.070 19.013 1.00 96.44 106 LYS A C 1
ATOM 806 O O . LYS A 1 106 ? 1.972 -0.783 19.852 1.00 96.44 106 LYS A O 1
ATOM 811 N N . THR A 1 107 ? 1.774 -0.122 17.705 1.00 97.69 107 THR A N 1
ATOM 812 C CA . THR A 1 107 ? 2.233 -1.369 17.090 1.00 97.69 107 THR A CA 1
ATOM 813 C C . THR A 1 107 ? 3.332 -1.062 16.088 1.00 97.69 107 THR A C 1
ATOM 815 O O . THR A 1 107 ? 3.273 -0.070 15.362 1.00 97.69 107 THR A O 1
ATOM 818 N N . VAL A 1 108 ? 4.356 -1.912 16.046 1.00 97.81 108 VAL A N 1
ATOM 819 C CA . VAL A 1 108 ? 5.411 -1.839 15.034 1.00 97.81 108 VAL A CA 1
ATOM 820 C C . VAL A 1 108 ? 5.274 -3.044 14.123 1.00 97.81 108 VAL A C 1
ATOM 822 O O . VAL A 1 108 ? 5.313 -4.177 14.595 1.00 97.81 108 VAL A O 1
ATOM 825 N N . LEU A 1 109 ? 5.128 -2.801 12.825 1.00 97.50 109 LEU A N 1
ATOM 826 C CA . LEU A 1 109 ? 5.053 -3.843 11.809 1.00 97.50 109 LEU A CA 1
ATOM 827 C C . LEU A 1 109 ? 6.292 -3.803 10.924 1.00 97.50 109 LEU A C 1
ATOM 829 O O . LEU A 1 109 ? 6.775 -2.727 10.577 1.00 97.50 109 LEU A O 1
ATOM 833 N N . ASN A 1 110 ? 6.784 -4.975 10.529 1.00 96.38 110 ASN A N 1
ATOM 834 C CA . ASN A 1 110 ? 7.750 -5.087 9.444 1.00 96.38 110 ASN A CA 1
ATOM 835 C C . ASN A 1 110 ? 6.999 -5.430 8.148 1.00 96.38 110 ASN A C 1
ATOM 837 O O . ASN A 1 110 ? 6.420 -6.512 8.024 1.00 96.38 110 ASN A O 1
ATOM 841 N N . LEU A 1 111 ? 6.988 -4.488 7.208 1.00 95.81 111 LEU A N 1
ATOM 842 C CA . LEU A 1 111 ? 6.324 -4.581 5.909 1.00 95.81 111 LEU A CA 1
ATOM 843 C C . LEU A 1 111 ? 7.329 -4.663 4.750 1.00 95.81 111 LEU A C 1
ATOM 845 O O . LEU A 1 111 ? 6.916 -4.562 3.601 1.00 95.81 111 LEU A O 1
ATOM 849 N N . GLN A 1 112 ? 8.616 -4.903 5.028 1.00 94.25 112 GLN A N 1
ATOM 850 C CA . GLN A 1 112 ? 9.677 -5.024 4.020 1.00 94.25 112 GLN A CA 1
ATOM 851 C C . GLN A 1 112 ? 9.300 -5.967 2.868 1.00 94.25 112 GLN A C 1
ATOM 853 O O . GLN A 1 112 ? 9.399 -5.594 1.709 1.00 94.25 112 GLN A O 1
ATOM 858 N N . ASN A 1 113 ? 8.783 -7.161 3.176 1.00 95.06 113 ASN A N 1
ATOM 859 C CA . ASN A 1 113 ? 8.408 -8.160 2.161 1.00 95.06 113 ASN A CA 1
ATOM 860 C C . ASN A 1 113 ? 7.070 -7.860 1.459 1.00 95.06 113 ASN A C 1
ATOM 862 O O . ASN A 1 113 ? 6.521 -8.715 0.770 1.00 95.06 113 ASN A O 1
ATOM 866 N N . SER A 1 114 ? 6.475 -6.702 1.720 1.00 95.88 114 SER A N 1
ATOM 867 C CA . SER A 1 114 ? 5.214 -6.255 1.124 1.00 95.88 114 SER A CA 1
ATOM 868 C C . SER A 1 114 ? 5.387 -4.977 0.311 1.00 95.88 114 SER A C 1
ATOM 870 O O . SER A 1 114 ? 4.403 -4.472 -0.209 1.00 95.88 114 SER A O 1
ATOM 872 N N . ILE A 1 115 ? 6.614 -4.472 0.214 1.00 93.62 115 ILE A N 1
ATOM 873 C CA . ILE A 1 115 ? 6.972 -3.268 -0.524 1.00 93.62 115 ILE A CA 1
ATOM 874 C C . ILE A 1 115 ? 7.946 -3.700 -1.612 1.00 93.62 115 ILE A C 1
ATOM 876 O O . ILE A 1 115 ? 8.888 -4.452 -1.357 1.00 93.62 115 ILE A O 1
ATOM 880 N N . THR A 1 116 ? 7.698 -3.252 -2.830 1.00 92.25 116 THR A N 1
ATOM 881 C CA . THR A 1 116 ? 8.604 -3.442 -3.955 1.00 92.25 116 THR A CA 1
ATOM 882 C C . THR A 1 116 ? 9.644 -2.329 -3.972 1.00 92.25 116 THR A C 1
ATOM 884 O O . THR A 1 116 ? 9.395 -1.207 -3.543 1.00 92.25 116 THR A O 1
ATOM 887 N N . GLY A 1 117 ? 10.840 -2.634 -4.471 1.00 88.62 117 GLY A N 1
ATOM 888 C CA . GLY A 1 117 ? 11.966 -1.707 -4.402 1.00 88.62 117 GLY A CA 1
ATOM 889 C C . GLY A 1 117 ? 12.746 -1.821 -3.090 1.00 88.62 117 GLY A C 1
ATOM 890 O O . GLY A 1 117 ? 12.831 -2.892 -2.484 1.00 88.62 117 GLY A O 1
ATOM 891 N N . CYS A 1 118 ? 13.398 -0.734 -2.683 1.00 87.62 118 CYS A N 1
ATOM 892 C CA . CYS A 1 118 ? 14.498 -0.811 -1.725 1.00 87.62 118 CYS A CA 1
ATOM 893 C C . CYS A 1 118 ? 14.133 -0.494 -0.293 1.00 87.62 118 CYS A C 1
ATOM 895 O O . CYS A 1 118 ? 13.735 0.607 0.033 1.00 87.62 118 CYS A O 1
ATOM 897 N N . THR A 1 119 ? 14.333 -1.526 0.526 1.00 85.12 119 THR A N 1
ATOM 898 C CA . THR A 1 119 ? 14.094 -1.709 1.961 1.00 85.12 119 THR A CA 1
ATOM 899 C C . THR A 1 119 ? 14.981 -1.014 2.996 1.00 85.12 119 THR A C 1
ATOM 901 O O . THR A 1 119 ? 14.587 -0.818 4.154 1.00 85.12 119 THR A O 1
ATOM 904 N N . THR A 1 120 ? 16.227 -0.733 2.647 1.00 82.44 120 THR A N 1
ATOM 905 C CA . THR A 1 120 ? 17.271 -0.528 3.659 1.00 82.44 120 THR A CA 1
ATOM 906 C C . THR A 1 120 ? 18.197 0.608 3.275 1.00 82.44 120 THR A C 1
ATOM 908 O O . THR A 1 120 ? 18.116 1.676 3.873 1.00 82.44 120 THR A O 1
ATOM 911 N N . GLN A 1 121 ? 19.050 0.386 2.281 1.00 79.75 121 GLN A N 1
ATOM 912 C CA . GLN A 1 121 ? 20.081 1.327 1.862 1.00 79.75 121 GLN A CA 1
ATOM 913 C C . GLN A 1 121 ? 20.070 1.461 0.344 1.00 79.75 121 GLN A C 1
ATOM 915 O O . GLN A 1 121 ? 19.916 0.466 -0.368 1.00 79.75 121 GLN A O 1
ATOM 920 N N . THR A 1 122 ? 20.258 2.685 -0.134 1.00 72.31 122 THR A N 1
ATOM 921 C CA . THR A 1 122 ? 20.609 2.960 -1.527 1.00 72.31 122 THR A CA 1
ATOM 922 C C . THR A 1 122 ? 22.107 3.192 -1.633 1.00 72.31 122 THR A C 1
ATOM 924 O O . THR A 1 122 ? 22.719 3.828 -0.773 1.00 72.31 122 THR A O 1
ATOM 927 N N . TYR A 1 123 ? 22.696 2.661 -2.694 1.00 70.44 123 TYR A N 1
ATOM 928 C CA . TYR A 1 123 ? 24.093 2.816 -3.038 1.00 70.44 123 TYR A CA 1
ATOM 929 C C . TYR A 1 123 ? 24.232 3.782 -4.213 1.00 70.44 123 TYR A C 1
ATOM 931 O O . TYR A 1 123 ? 23.640 3.581 -5.281 1.00 70.44 123 TYR A O 1
ATOM 939 N N . VAL A 1 124 ? 25.034 4.828 -4.006 1.00 69.69 124 VAL A N 1
ATOM 940 C CA . VAL A 1 124 ? 25.392 5.800 -5.041 1.00 69.69 124 VAL A CA 1
ATOM 941 C C . VAL A 1 124 ? 26.768 5.440 -5.598 1.00 69.69 124 VAL A C 1
ATOM 943 O O . VAL A 1 124 ? 27.813 5.654 -4.977 1.00 69.69 124 VAL A O 1
ATOM 946 N N . LEU A 1 125 ? 26.758 4.845 -6.790 1.00 64.38 125 LEU A N 1
ATOM 947 C CA . LEU A 1 125 ? 27.958 4.498 -7.550 1.00 64.38 125 LEU A CA 1
ATOM 948 C C . LEU A 1 125 ? 28.757 5.774 -7.861 1.00 64.38 125 LEU A C 1
ATOM 950 O O . LEU A 1 125 ? 28.239 6.700 -8.477 1.00 64.38 125 LEU A O 1
ATOM 954 N N . GLY A 1 126 ? 30.022 5.811 -7.435 1.00 66.88 126 GLY A N 1
ATOM 955 C CA . GLY A 1 126 ? 30.939 6.941 -7.637 1.00 66.88 126 GLY A CA 1
ATOM 956 C C . GLY A 1 126 ? 31.251 7.744 -6.372 1.00 66.88 126 GLY A C 1
ATOM 957 O O . GLY A 1 126 ? 32.327 8.326 -6.288 1.00 66.88 126 GLY A O 1
ATOM 958 N N . SER A 1 127 ? 30.381 7.716 -5.357 1.00 68.31 127 SER A N 1
ATOM 959 C CA . SER A 1 127 ? 30.629 8.390 -4.071 1.00 68.31 127 SER A CA 1
ATOM 960 C C . SER A 1 127 ? 30.928 7.429 -2.916 1.00 68.31 127 SER A C 1
ATOM 962 O O . SER A 1 127 ? 31.365 7.874 -1.859 1.00 68.31 127 SER A O 1
ATOM 964 N N . ASN A 1 128 ? 30.708 6.115 -3.092 1.00 65.12 128 ASN A N 1
ATOM 965 C CA . ASN A 1 128 ? 30.748 5.107 -2.017 1.00 65.12 128 ASN A CA 1
ATOM 966 C C . ASN A 1 128 ? 29.833 5.436 -0.821 1.00 65.12 128 ASN A C 1
ATOM 968 O O . ASN A 1 128 ? 29.988 4.859 0.258 1.00 65.12 128 ASN A O 1
ATOM 972 N N . LEU A 1 129 ? 28.863 6.334 -1.009 1.00 67.88 129 LEU A N 1
ATOM 973 C CA . LEU A 1 129 ? 27.917 6.722 0.025 1.00 67.88 129 LEU A CA 1
ATOM 974 C C . LEU A 1 129 ? 26.768 5.717 0.092 1.00 67.88 129 LEU A C 1
ATOM 976 O O . LEU A 1 129 ? 26.267 5.224 -0.926 1.00 67.88 129 LEU A O 1
ATOM 980 N N . ARG A 1 130 ? 26.375 5.408 1.327 1.00 71.75 130 ARG A N 1
ATOM 981 C CA . ARG A 1 130 ? 25.190 4.623 1.655 1.00 71.75 130 ARG A CA 1
ATOM 982 C C . ARG A 1 130 ? 24.211 5.553 2.336 1.00 71.75 130 ARG A C 1
ATOM 984 O O . ARG A 1 130 ? 24.478 5.990 3.453 1.00 71.75 130 ARG A O 1
ATOM 991 N N . ASP A 1 131 ? 23.098 5.806 1.670 1.00 70.62 131 ASP A N 1
ATOM 992 C CA . ASP A 1 131 ? 22.029 6.620 2.228 1.00 70.62 131 ASP A CA 1
ATOM 993 C C . ASP A 1 131 ? 20.893 5.724 2.707 1.00 70.62 131 ASP A C 1
ATOM 995 O O . ASP A 1 131 ? 20.532 4.731 2.061 1.00 70.62 131 ASP A O 1
ATOM 999 N N . ASP A 1 132 ? 20.331 6.079 3.861 1.00 73.44 132 ASP A N 1
ATOM 1000 C CA . ASP A 1 132 ? 19.119 5.445 4.356 1.00 73.44 132 ASP A CA 1
ATOM 1001 C C . ASP A 1 132 ? 17.966 5.765 3.407 1.00 73.44 132 ASP A C 1
ATOM 1003 O O . ASP A 1 132 ? 17.676 6.929 3.105 1.00 73.44 132 ASP A O 1
ATOM 1007 N N . VAL A 1 133 ? 17.279 4.717 2.956 1.00 72.56 133 VAL A N 1
ATOM 1008 C CA . VAL A 1 133 ? 16.162 4.885 2.031 1.00 72.56 133 VAL A CA 1
ATOM 1009 C C . VAL A 1 133 ? 15.018 5.620 2.718 1.00 72.56 133 VAL A C 1
ATOM 1011 O O . VAL A 1 133 ? 14.527 5.207 3.773 1.00 72.56 133 VAL A O 1
ATOM 1014 N N . ARG A 1 134 ? 14.551 6.692 2.075 1.00 74.25 134 ARG A N 1
ATOM 1015 C CA . ARG A 1 134 ? 13.334 7.402 2.469 1.00 74.25 134 ARG A CA 1
ATOM 1016 C C . ARG A 1 134 ? 12.146 6.853 1.687 1.00 74.25 134 ARG A C 1
ATOM 1018 O O . ARG A 1 134 ? 12.098 6.977 0.468 1.00 74.25 134 ARG A O 1
ATOM 1025 N N . TYR A 1 135 ? 11.177 6.289 2.404 1.00 82.81 135 TYR A N 1
ATOM 1026 C CA . TYR A 1 135 ? 9.884 5.907 1.834 1.00 82.81 135 TYR A CA 1
ATOM 1027 C C . TYR A 1 135 ? 8.935 7.093 1.834 1.00 82.81 135 TYR A C 1
ATOM 1029 O O . TYR A 1 135 ? 8.790 7.779 2.850 1.00 82.81 135 TYR A O 1
ATOM 1037 N N . GLY A 1 136 ? 8.217 7.271 0.731 1.00 87.44 136 GLY A N 1
ATOM 1038 C CA . GLY A 1 136 ? 6.968 8.018 0.747 1.00 87.44 136 GLY A CA 1
ATOM 1039 C C . GLY A 1 136 ? 5.879 7.134 1.344 1.00 87.44 136 GLY A C 1
ATOM 1040 O O . GLY A 1 136 ? 5.658 6.027 0.865 1.00 87.44 136 GLY A O 1
ATOM 1041 N N . VAL A 1 137 ? 5.194 7.588 2.391 1.00 92.44 137 VAL A N 1
ATOM 1042 C CA . VAL A 1 137 ? 4.061 6.852 2.970 1.00 92.44 137 VAL A CA 1
ATOM 1043 C C . VAL A 1 137 ? 2.883 7.790 3.095 1.00 92.44 137 VAL A C 1
ATOM 1045 O O . VAL A 1 137 ? 2.998 8.869 3.675 1.00 92.44 137 VAL A O 1
ATOM 1048 N N . ARG A 1 138 ? 1.737 7.367 2.566 1.00 93.38 138 ARG A N 1
ATOM 1049 C CA . ARG A 1 138 ? 0.494 8.128 2.628 1.00 93.38 138 ARG A CA 1
ATOM 1050 C C . ARG A 1 138 ? -0.667 7.215 2.977 1.00 93.38 138 ARG A C 1
ATOM 1052 O O . ARG A 1 138 ? -0.845 6.162 2.374 1.00 93.38 138 ARG A O 1
ATOM 1059 N N . VAL A 1 139 ? -1.484 7.650 3.929 1.00 95.38 139 VAL A N 1
ATOM 1060 C CA . VAL A 1 139 ? -2.765 7.003 4.222 1.00 95.38 139 VAL A CA 1
ATOM 1061 C C . VAL A 1 139 ? -3.764 7.414 3.147 1.00 95.38 139 VAL A C 1
ATOM 1063 O O . VAL A 1 139 ? -4.012 8.604 2.963 1.00 95.38 139 VAL A O 1
ATOM 1066 N N . LEU A 1 140 ? -4.292 6.435 2.415 1.00 95.69 140 LEU A N 1
ATOM 1067 C CA . LEU A 1 140 ? -5.352 6.635 1.428 1.00 95.69 140 LEU A CA 1
ATOM 1068 C C . LEU A 1 140 ? -6.729 6.561 2.085 1.00 95.69 140 LEU A C 1
ATOM 1070 O O . LEU A 1 140 ? -7.582 7.394 1.798 1.00 95.69 140 LEU A O 1
ATOM 1074 N N . ASP A 1 141 ? -6.920 5.586 2.978 1.00 96.69 141 ASP A N 1
ATOM 1075 C CA . ASP A 1 141 ? -8.165 5.398 3.718 1.00 96.69 141 ASP A CA 1
ATOM 1076 C C . ASP A 1 141 ? -7.920 4.874 5.127 1.00 96.69 141 ASP A C 1
ATOM 1078 O O . ASP A 1 141 ? -6.972 4.126 5.381 1.00 96.69 141 ASP A O 1
ATOM 1082 N N . GLU A 1 142 ? -8.855 5.203 6.007 1.00 96.25 142 GLU A N 1
ATOM 1083 C CA . GLU A 1 142 ? -8.978 4.627 7.336 1.00 96.25 142 GLU A CA 1
ATOM 1084 C C . GLU A 1 142 ? -10.465 4.477 7.670 1.00 96.25 142 GLU A C 1
ATOM 1086 O O . GLU A 1 142 ? -11.222 5.458 7.667 1.00 96.25 142 GLU A O 1
ATOM 1091 N N . VAL A 1 143 ? -10.892 3.251 7.974 1.00 95.88 143 VAL A N 1
ATOM 1092 C CA . VAL A 1 143 ? -12.282 2.965 8.336 1.00 95.88 143 VAL A CA 1
ATOM 1093 C C . VAL A 1 143 ? -12.370 1.936 9.457 1.00 95.88 143 VAL A C 1
ATOM 1095 O O . VAL A 1 143 ? -11.657 0.935 9.469 1.00 95.88 143 VAL A O 1
ATOM 1098 N N . SER A 1 144 ? -13.289 2.163 10.391 1.00 95.44 144 SER A N 1
ATOM 1099 C CA . SER A 1 144 ? -13.589 1.237 11.484 1.00 95.44 144 SER A CA 1
ATOM 1100 C C . SER A 1 144 ? -14.944 0.581 11.236 1.00 95.44 144 SER A C 1
ATOM 1102 O O . SER A 1 144 ? -15.946 1.277 11.076 1.00 95.44 144 SER A O 1
ATOM 1104 N N . LYS A 1 145 ? -14.994 -0.755 11.184 1.00 95.44 145 LYS A N 1
ATOM 1105 C CA . LYS A 1 145 ? -16.227 -1.516 10.913 1.00 95.44 145 LYS A CA 1
ATOM 1106 C C . LYS A 1 145 ? -16.193 -2.877 11.607 1.00 95.44 145 LYS A C 1
ATOM 1108 O O . LYS A 1 145 ? -15.233 -3.632 11.468 1.00 95.44 145 LYS A O 1
ATOM 1113 N N . GLY A 1 146 ? -17.255 -3.198 12.348 1.00 94.38 146 GLY A N 1
ATOM 1114 C CA . GLY A 1 146 ? -17.395 -4.491 13.029 1.00 94.38 146 GLY A CA 1
ATOM 1115 C C . GLY A 1 146 ? -16.311 -4.766 14.079 1.00 94.38 146 GLY A C 1
ATOM 1116 O O . GLY A 1 146 ? -15.862 -5.898 14.194 1.00 94.38 146 GLY A O 1
ATOM 1117 N N . GLY A 1 147 ? -15.839 -3.735 14.792 1.00 94.06 147 GLY A N 1
ATOM 1118 C CA . GLY A 1 147 ? -14.776 -3.862 15.802 1.00 94.06 147 GLY A CA 1
ATOM 1119 C C . GLY A 1 147 ? -13.353 -3.989 15.241 1.00 94.06 147 GLY A C 1
ATOM 1120 O O . GLY A 1 147 ? -12.408 -4.107 16.019 1.00 94.06 147 GLY A O 1
ATOM 1121 N N . PHE A 1 148 ? -13.194 -3.936 13.917 1.00 97.00 148 PHE A N 1
ATOM 1122 C CA . PHE A 1 148 ? -11.904 -3.932 13.233 1.00 97.00 148 PHE A CA 1
ATOM 1123 C C . PHE A 1 148 ? -11.607 -2.563 12.636 1.00 97.00 148 PHE A C 1
ATOM 1125 O O . PHE A 1 148 ? -12.527 -1.820 12.279 1.00 97.00 148 PHE A O 1
ATOM 1132 N N . GLN A 1 149 ? -10.321 -2.276 12.472 1.00 97.00 149 GLN A N 1
ATOM 1133 C CA . GLN A 1 149 ? -9.840 -1.088 11.784 1.00 97.00 149 GLN A CA 1
ATOM 1134 C C . GLN A 1 149 ? -9.132 -1.492 10.498 1.00 97.00 149 GLN A C 1
ATOM 1136 O O . GLN A 1 149 ? -8.278 -2.377 10.494 1.00 97.00 149 GLN A O 1
ATOM 1141 N N . TYR A 1 150 ? -9.513 -0.857 9.401 1.00 97.88 150 TYR A N 1
ATOM 1142 C CA . TYR A 1 150 ? -8.987 -1.113 8.072 1.00 97.88 150 TYR A CA 1
ATOM 1143 C C . TYR A 1 150 ? -8.246 0.126 7.606 1.00 97.88 150 TYR A C 1
ATOM 1145 O O . TYR A 1 150 ? -8.778 1.235 7.664 1.00 97.88 150 TYR A O 1
ATOM 1153 N N . VAL A 1 151 ? -7.015 -0.072 7.157 1.00 97.81 151 VAL A N 1
ATOM 1154 C CA . VAL A 1 151 ? -6.136 1.002 6.707 1.00 97.81 151 VAL A CA 1
ATOM 1155 C C . VAL A 1 151 ? -5.654 0.671 5.309 1.00 97.81 151 VAL A C 1
ATOM 1157 O O . VAL A 1 151 ? -5.158 -0.432 5.072 1.00 97.81 151 VAL A O 1
ATOM 1160 N N . VAL A 1 152 ? -5.774 1.633 4.397 1.00 98.12 152 VAL A N 1
ATOM 1161 C CA . VAL A 1 152 ? -5.200 1.540 3.054 1.00 98.12 152 VAL A CA 1
ATOM 1162 C C . VAL A 1 152 ? -4.068 2.544 2.932 1.00 98.12 152 VAL A C 1
ATOM 1164 O O . VAL A 1 152 ? -4.261 3.737 3.166 1.00 98.12 152 VAL A O 1
ATOM 1167 N N . LEU A 1 153 ? -2.885 2.061 2.568 1.00 97.44 153 LEU A N 1
ATOM 1168 C CA . LEU A 1 153 ? -1.670 2.854 2.431 1.00 97.44 153 LEU A CA 1
ATOM 1169 C C . LEU A 1 153 ? -1.194 2.855 0.991 1.00 97.44 153 LEU A C 1
ATOM 1171 O O . LEU A 1 153 ? -1.196 1.818 0.340 1.00 97.44 153 LEU A O 1
ATOM 1175 N N . GLN A 1 154 ? -0.713 4.006 0.545 1.00 95.69 154 GLN A N 1
ATOM 1176 C CA . GLN A 1 154 ? 0.227 4.100 -0.557 1.00 95.69 154 GLN A CA 1
ATOM 1177 C C . GLN A 1 154 ? 1.631 4.144 0.041 1.00 95.69 154 GLN A C 1
ATOM 1179 O O . GLN A 1 154 ? 1.927 5.004 0.878 1.00 95.69 154 GLN A O 1
ATOM 1184 N N . VAL A 1 155 ? 2.488 3.233 -0.399 1.00 94.31 155 VAL A N 1
ATOM 1185 C CA . VAL A 1 155 ? 3.913 3.237 -0.081 1.00 94.31 155 VAL A CA 1
ATOM 1186 C C . VAL A 1 155 ? 4.686 3.440 -1.369 1.00 94.31 155 VAL A C 1
ATOM 1188 O O . VAL A 1 155 ? 4.385 2.818 -2.380 1.00 94.31 155 VAL A O 1
ATOM 1191 N N . SER A 1 156 ? 5.669 4.328 -1.325 1.00 91.00 156 SER A N 1
ATOM 1192 C CA . SER A 1 156 ? 6.572 4.590 -2.428 1.00 91.00 156 SER A CA 1
ATOM 1193 C C . SER A 1 156 ? 8.003 4.373 -1.991 1.00 91.00 156 SER A C 1
ATOM 1195 O O . SER A 1 156 ? 8.430 4.887 -0.952 1.00 91.00 156 SER A O 1
ATOM 1197 N N . ALA A 1 157 ? 8.721 3.592 -2.784 1.00 89.50 157 ALA A N 1
ATOM 1198 C CA . ALA A 1 157 ? 10.104 3.234 -2.542 1.00 89.50 157 ALA A CA 1
ATOM 1199 C C . ALA A 1 157 ? 10.920 3.402 -3.831 1.00 89.50 157 ALA A C 1
ATOM 1201 O O . ALA A 1 157 ? 10.380 3.238 -4.929 1.00 89.50 157 ALA A O 1
ATOM 1202 N N . PRO A 1 158 ? 12.227 3.683 -3.724 1.00 86.19 158 PRO A N 1
ATOM 1203 C CA . PRO A 1 158 ? 13.122 3.602 -4.867 1.00 86.19 158 PRO A CA 1
ATOM 1204 C C . PRO A 1 158 ? 13.069 2.193 -5.484 1.00 86.19 158 PRO A C 1
ATOM 1206 O O . PRO A 1 158 ? 13.160 1.206 -4.748 1.00 86.19 158 PRO A O 1
ATOM 1209 N N . PRO A 1 159 ? 12.929 2.068 -6.811 1.00 82.50 159 PRO A N 1
ATOM 1210 C CA . PRO A 1 159 ? 12.728 0.796 -7.508 1.00 82.50 159 PRO A CA 1
ATOM 1211 C C . PRO A 1 159 ? 13.979 -0.086 -7.518 1.00 82.50 159 PRO A C 1
ATOM 1213 O O . PRO A 1 159 ? 13.892 -1.303 -7.685 1.00 82.50 159 PRO A O 1
ATOM 1216 N N . ASN A 1 160 ? 15.159 0.510 -7.361 1.00 78.31 160 ASN A N 1
ATOM 1217 C CA . ASN A 1 160 ? 16.424 -0.197 -7.274 1.00 78.31 160 ASN A CA 1
ATOM 1218 C C . ASN A 1 160 ? 17.276 0.358 -6.127 1.00 78.31 160 ASN A C 1
ATOM 1220 O O . ASN A 1 160 ? 17.098 1.481 -5.659 1.00 78.31 160 ASN A O 1
ATOM 1224 N N . CYS A 1 161 ? 18.195 -0.474 -5.631 1.00 76.69 161 CYS A N 1
ATOM 1225 C CA . CYS A 1 161 ? 19.033 -0.089 -4.487 1.00 76.69 161 CYS A CA 1
ATOM 1226 C C . CYS A 1 161 ? 20.324 0.553 -4.985 1.00 76.69 161 CYS A C 1
ATOM 1228 O O . CYS A 1 161 ? 21.166 0.933 -4.186 1.00 76.69 161 CYS A O 1
ATOM 1230 N N . ASN A 1 162 ? 20.466 0.669 -6.306 1.00 69.38 162 ASN A N 1
ATOM 1231 C CA . ASN A 1 162 ? 21.580 1.270 -7.010 1.00 69.38 162 ASN A CA 1
ATOM 1232 C C . ASN A 1 162 ? 20.994 2.349 -7.914 1.00 69.38 162 ASN A C 1
ATOM 1234 O O . ASN A 1 162 ? 20.357 2.007 -8.899 1.00 69.38 162 ASN A O 1
ATOM 1238 N N . VAL A 1 163 ? 21.234 3.624 -7.638 1.00 62.66 163 VAL A N 1
ATOM 1239 C CA . VAL A 1 163 ? 20.582 4.753 -8.341 1.00 62.66 163 VAL A CA 1
ATOM 1240 C C . VAL A 1 163 ? 20.923 4.890 -9.840 1.00 62.66 163 VAL A C 1
ATOM 1242 O O . VAL A 1 163 ? 20.447 5.806 -10.503 1.00 62.66 163 VAL A O 1
ATOM 1245 N N . ASN A 1 164 ? 21.722 3.985 -10.411 1.00 64.81 164 ASN A N 1
ATOM 1246 C CA . ASN A 1 164 ? 22.162 4.054 -11.804 1.00 64.81 164 ASN A CA 1
ATOM 1247 C C . ASN A 1 164 ? 21.282 3.195 -12.728 1.00 64.81 164 ASN A C 1
ATOM 1249 O O . ASN A 1 164 ? 21.027 2.023 -12.447 1.00 64.81 164 ASN A O 1
ATOM 1253 N N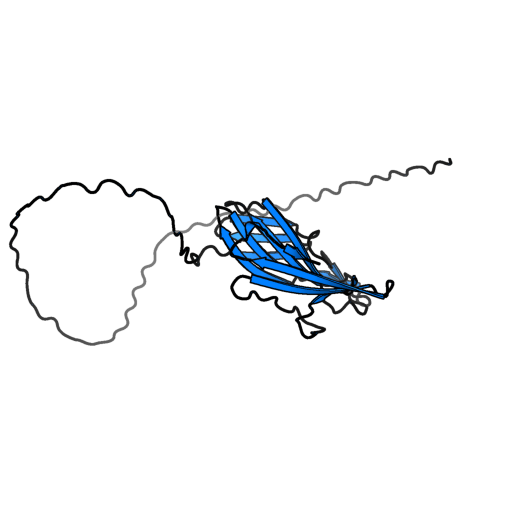 . GLY A 1 165 ? 20.875 3.764 -13.866 1.00 67.69 165 GLY A N 1
ATOM 1254 C CA . GLY A 1 165 ? 20.100 3.096 -14.922 1.00 67.69 165 GLY A CA 1
ATOM 1255 C C . GLY A 1 165 ? 18.716 3.714 -15.137 1.00 67.69 165 GLY A C 1
ATOM 1256 O O . GLY A 1 165 ? 18.304 4.591 -14.387 1.00 67.69 165 GLY A O 1
ATOM 1257 N N . VAL A 1 166 ? 17.986 3.241 -16.154 1.00 70.94 166 VAL A N 1
ATOM 1258 C CA . VAL A 1 166 ? 16.668 3.790 -16.555 1.00 70.94 166 VAL A CA 1
ATOM 1259 C C . VAL A 1 166 ? 15.658 3.766 -15.403 1.00 70.94 166 VAL A C 1
ATOM 1261 O O . VAL A 1 166 ? 14.904 4.714 -15.223 1.00 70.94 166 VAL A O 1
ATOM 1264 N N . CYS A 1 167 ? 15.701 2.728 -14.566 1.00 74.38 167 CYS A N 1
ATOM 1265 C CA . CYS A 1 167 ? 14.869 2.653 -13.368 1.00 74.38 167 CYS A CA 1
ATOM 1266 C C . CYS A 1 167 ? 15.450 3.384 -12.152 1.00 74.38 167 CYS A C 1
ATOM 1268 O O . CYS A 1 167 ? 14.736 3.550 -11.180 1.00 74.38 167 CYS A O 1
ATOM 1270 N N . GLY A 1 168 ? 16.702 3.844 -12.167 1.00 64.81 168 GLY A N 1
ATOM 1271 C CA . GLY A 1 168 ? 17.371 4.411 -10.988 1.00 64.81 168 GLY A CA 1
ATOM 1272 C C . GLY A 1 168 ? 16.785 5.717 -10.457 1.00 64.81 168 GLY A C 1
ATOM 1273 O O . GLY A 1 168 ? 16.934 6.011 -9.274 1.00 64.81 168 GLY A O 1
ATOM 1274 N N . ALA A 1 169 ? 16.083 6.463 -11.311 1.00 65.62 169 ALA A N 1
ATOM 1275 C CA . ALA A 1 169 ? 15.414 7.715 -10.958 1.00 65.62 169 ALA A CA 1
ATOM 1276 C C . ALA A 1 169 ? 13.899 7.561 -10.723 1.00 65.62 169 ALA A C 1
ATOM 1278 O O . ALA A 1 169 ? 13.235 8.527 -10.358 1.00 65.62 169 ALA A O 1
ATOM 1279 N N . GLY A 1 170 ? 13.344 6.364 -10.941 1.00 72.81 170 GLY A N 1
ATOM 1280 C CA . GLY A 1 170 ? 11.911 6.118 -10.798 1.00 72.81 170 GLY A CA 1
ATOM 1281 C C . GLY A 1 170 ? 11.467 5.936 -9.346 1.00 72.81 170 GLY A C 1
ATOM 1282 O O . GLY A 1 170 ? 12.261 5.967 -8.407 1.00 72.81 170 GLY A O 1
ATOM 1283 N N . ALA A 1 171 ? 10.175 5.668 -9.170 1.00 77.31 171 ALA A N 1
ATOM 1284 C CA . ALA A 1 171 ? 9.593 5.233 -7.908 1.00 77.31 171 ALA A CA 1
ATOM 1285 C C . ALA A 1 171 ? 8.706 4.011 -8.159 1.00 77.31 171 ALA A C 1
ATOM 1287 O O . ALA A 1 171 ? 7.915 4.006 -9.101 1.00 77.31 171 ALA A O 1
ATOM 1288 N N . ASN A 1 172 ? 8.815 3.001 -7.301 1.00 89.81 172 ASN A N 1
ATOM 1289 C CA . ASN A 1 172 ? 7.808 1.954 -7.216 1.00 89.81 172 ASN A CA 1
ATOM 1290 C C . ASN A 1 172 ? 6.703 2.420 -6.273 1.00 89.81 172 ASN A C 1
ATOM 1292 O O . ASN A 1 172 ? 6.983 3.043 -5.244 1.00 89.81 172 ASN A O 1
ATOM 1296 N N . ASN A 1 173 ? 5.453 2.131 -6.630 1.00 93.06 173 ASN A N 1
ATOM 1297 C CA . ASN A 1 173 ? 4.294 2.430 -5.800 1.00 93.06 173 ASN A CA 1
ATOM 1298 C C . ASN A 1 173 ? 3.555 1.136 -5.472 1.00 93.06 173 ASN A C 1
ATOM 1300 O O . ASN A 1 173 ? 3.141 0.394 -6.363 1.00 93.06 173 ASN A O 1
ATOM 1304 N N . ASP A 1 174 ? 3.344 0.904 -4.182 1.00 96.00 174 ASP A N 1
ATOM 1305 C CA . ASP A 1 174 ? 2.573 -0.209 -3.646 1.00 96.00 174 ASP A CA 1
ATOM 1306 C C . ASP A 1 174 ? 1.338 0.310 -2.912 1.00 96.00 174 ASP A C 1
ATOM 1308 O O . ASP A 1 174 ? 1.372 1.335 -2.223 1.00 96.00 174 ASP A O 1
ATOM 1312 N N . VAL A 1 175 ? 0.242 -0.433 -3.027 1.00 97.81 175 VAL A N 1
ATOM 1313 C CA . VAL A 1 175 ? -0.963 -0.243 -2.225 1.00 97.81 175 VAL A CA 1
ATOM 1314 C C . VAL A 1 175 ? -1.041 -1.367 -1.206 1.00 97.81 175 VAL A C 1
ATOM 1316 O O . VAL A 1 175 ? -1.122 -2.542 -1.562 1.00 97.81 175 VAL A O 1
ATOM 1319 N N . LEU A 1 176 ? -1.036 -1.007 0.074 1.00 98.38 176 LEU A N 1
ATOM 1320 C CA . LEU A 1 176 ? -1.176 -1.950 1.178 1.00 98.38 176 LEU A CA 1
ATOM 1321 C C . LEU A 1 176 ? -2.565 -1.819 1.784 1.00 98.38 176 LEU A C 1
ATOM 1323 O O . LEU A 1 176 ? -2.993 -0.718 2.118 1.00 98.38 176 LEU A O 1
ATOM 1327 N N . TRP A 1 177 ? -3.240 -2.942 1.992 1.00 98.62 177 TRP A N 1
ATOM 1328 C CA . TRP A 1 177 ? -4.446 -3.019 2.810 1.00 98.62 177 TRP A CA 1
ATOM 1329 C C . TRP A 1 177 ? -4.128 -3.789 4.083 1.00 98.62 177 TRP A C 1
ATOM 1331 O O . TRP A 1 177 ? -3.569 -4.885 4.032 1.00 98.62 177 TRP A O 1
ATOM 1341 N N . LEU A 1 178 ? -4.466 -3.206 5.228 1.00 98.62 178 LEU A N 1
ATOM 1342 C CA . LEU A 1 178 ? -4.152 -3.737 6.548 1.00 98.62 178 LEU A CA 1
ATOM 1343 C C . LEU A 1 178 ? -5.429 -3.809 7.382 1.00 98.62 178 LEU A C 1
ATOM 1345 O O . LEU A 1 178 ? -6.162 -2.825 7.482 1.00 98.62 178 LEU A O 1
ATOM 1349 N N . LYS A 1 179 ? -5.667 -4.960 8.011 1.00 98.44 179 LYS A N 1
ATOM 1350 C CA . LYS A 1 179 ? -6.757 -5.171 8.967 1.00 98.44 179 LYS A CA 1
ATOM 1351 C C . LYS A 1 179 ? -6.187 -5.331 10.368 1.00 98.44 179 LYS A C 1
ATOM 1353 O O . LYS A 1 179 ? -5.406 -6.250 10.614 1.00 98.44 179 LYS A O 1
ATOM 1358 N N . PHE A 1 180 ? -6.647 -4.495 11.284 1.00 98.25 180 PHE A N 1
ATOM 1359 C CA . PHE A 1 180 ? -6.276 -4.504 12.691 1.00 98.25 180 PHE A CA 1
ATOM 1360 C C . PHE A 1 180 ? -7.458 -4.888 13.584 1.00 98.25 180 PHE A C 1
ATOM 1362 O O . PHE A 1 180 ? -8.618 -4.610 13.263 1.00 98.25 180 PHE A O 1
ATOM 1369 N N . ASP A 1 181 ? -7.156 -5.514 14.718 1.00 97.50 181 ASP A N 1
ATOM 1370 C CA . ASP A 1 181 ? -8.086 -5.620 15.840 1.00 97.50 181 ASP A CA 1
ATOM 1371 C C . ASP A 1 181 ? -8.172 -4.304 16.637 1.00 97.50 181 ASP A C 1
ATOM 1373 O O . ASP A 1 181 ? -7.472 -3.324 16.368 1.00 97.50 181 ASP A O 1
ATOM 1377 N N . SER A 1 182 ? -9.025 -4.284 17.662 1.00 93.25 182 SER A N 1
ATOM 1378 C CA . SER A 1 182 ? -9.206 -3.116 18.529 1.00 93.25 182 SER A CA 1
ATOM 1379 C C . SER A 1 182 ? -7.956 -2.733 19.332 1.00 93.25 182 SER A C 1
ATOM 1381 O O . SER A 1 182 ? -7.885 -1.624 19.849 1.00 93.25 182 SER A O 1
ATOM 1383 N N . ARG A 1 183 ? -6.951 -3.603 19.451 1.00 94.88 183 ARG A N 1
ATOM 1384 C CA . ARG A 1 183 ? -5.684 -3.355 20.156 1.00 94.88 183 ARG A CA 1
ATOM 1385 C C . ARG A 1 183 ? -4.543 -2.970 19.203 1.00 94.88 183 ARG A C 1
ATOM 1387 O O . ARG A 1 183 ? -3.400 -2.931 19.650 1.00 94.88 183 ARG A O 1
ATOM 1394 N N . LEU A 1 184 ? -4.839 -2.650 17.937 1.00 95.94 184 LEU A N 1
ATOM 1395 C CA . LEU A 1 184 ? -3.861 -2.458 16.853 1.00 95.94 184 LEU A CA 1
ATOM 1396 C C . LEU A 1 184 ? -3.013 -3.711 16.551 1.00 95.94 184 LEU A C 1
ATOM 1398 O O . LEU A 1 184 ? -1.907 -3.600 16.017 1.00 95.94 184 LEU A O 1
ATOM 1402 N N . GLY A 1 185 ? -3.500 -4.910 16.871 1.00 97.62 185 GLY A N 1
ATOM 1403 C CA . GLY A 1 185 ? -2.911 -6.168 16.421 1.00 97.62 185 GLY A CA 1
ATOM 1404 C C . GLY A 1 185 ? -3.227 -6.409 14.946 1.00 97.62 185 GLY A C 1
ATOM 1405 O O . GLY A 1 185 ? -4.393 -6.390 14.556 1.00 97.62 185 GLY A O 1
ATOM 1406 N N . LEU A 1 186 ? -2.206 -6.613 14.106 1.00 98.12 186 LEU A N 1
ATOM 1407 C CA . LEU A 1 186 ? -2.408 -6.913 12.684 1.00 98.12 186 LEU A CA 1
ATOM 1408 C C . LEU A 1 186 ? -3.003 -8.319 12.528 1.00 98.12 186 LEU A C 1
ATOM 1410 O O . LEU A 1 186 ? -2.365 -9.305 12.887 1.00 98.12 186 LEU A O 1
ATOM 1414 N N . LEU A 1 187 ? -4.196 -8.405 11.945 1.00 98.38 187 LEU A N 1
ATOM 1415 C CA . LEU A 1 187 ? -4.900 -9.664 11.694 1.00 98.38 187 LEU A CA 1
ATOM 1416 C C . LEU A 1 187 ? -4.723 -10.165 10.263 1.00 98.38 187 LEU A C 1
ATOM 1418 O O . LEU A 1 187 ? -4.667 -11.366 10.021 1.00 98.38 187 LEU A O 1
ATOM 1422 N N . SER A 1 188 ? -4.697 -9.249 9.295 1.00 98.44 188 SER A N 1
ATOM 1423 C CA . SER A 1 188 ? -4.563 -9.591 7.882 1.00 98.44 188 SER A CA 1
ATOM 1424 C C . SER A 1 188 ? -3.918 -8.449 7.114 1.00 98.44 188 SER A C 1
ATOM 1426 O O . SER A 1 188 ? -4.011 -7.286 7.513 1.00 98.44 188 SER A O 1
ATOM 1428 N N . LYS A 1 189 ? -3.259 -8.793 6.009 1.00 98.44 189 LYS A N 1
ATOM 1429 C CA . LYS A 1 189 ? -2.652 -7.834 5.096 1.00 98.44 189 LYS A CA 1
ATOM 1430 C C . LYS A 1 189 ? -2.752 -8.312 3.656 1.00 98.44 189 LYS A C 1
ATOM 1432 O O . LYS A 1 189 ? -2.686 -9.510 3.391 1.00 98.44 189 LYS A O 1
ATOM 1437 N N . GLN A 1 190 ? -2.835 -7.357 2.747 1.00 98.56 190 GLN A N 1
ATOM 1438 C CA . GLN A 1 190 ? -2.669 -7.540 1.311 1.00 98.56 190 GLN A CA 1
ATOM 1439 C C . GLN A 1 190 ? -1.768 -6.424 0.793 1.00 98.56 190 GLN A C 1
ATOM 1441 O O . GLN A 1 190 ? -1.729 -5.332 1.365 1.00 98.56 190 GLN A O 1
ATOM 1446 N N . ALA A 1 191 ? -1.026 -6.716 -0.263 1.00 97.94 191 ALA A N 1
ATOM 1447 C CA . ALA A 1 191 ? -0.109 -5.782 -0.884 1.00 97.94 191 ALA A CA 1
ATOM 1448 C C . ALA A 1 191 ? -0.192 -5.978 -2.388 1.00 97.94 191 ALA A C 1
ATOM 1450 O O . ALA A 1 191 ? -0.056 -7.102 -2.863 1.00 97.94 191 ALA A O 1
ATOM 1451 N N . GLU A 1 192 ? -0.415 -4.891 -3.111 1.00 97.62 192 GLU A N 1
ATOM 1452 C CA . GLU A 1 192 ? -0.440 -4.895 -4.563 1.00 97.62 192 GLU A CA 1
ATOM 1453 C C . GLU A 1 192 ? 0.492 -3.812 -5.069 1.00 97.62 192 GLU A C 1
ATOM 1455 O O . GLU A 1 192 ? 0.308 -2.627 -4.783 1.00 97.62 192 GLU A O 1
ATOM 1460 N N . ASN A 1 193 ? 1.491 -4.228 -5.836 1.00 95.19 193 ASN A N 1
ATOM 1461 C CA . ASN A 1 193 ? 2.318 -3.294 -6.570 1.00 95.19 193 ASN A CA 1
ATOM 1462 C C . ASN A 1 193 ? 1.490 -2.693 -7.709 1.00 95.19 193 ASN A C 1
ATOM 1464 O O . ASN A 1 193 ? 0.894 -3.438 -8.489 1.00 95.19 193 ASN A O 1
ATOM 1468 N N . VAL A 1 194 ? 1.448 -1.368 -7.812 1.00 94.75 194 VAL A N 1
ATOM 1469 C CA . VAL A 1 194 ? 0.677 -0.666 -8.848 1.00 94.75 194 VAL A CA 1
ATOM 1470 C C . VAL A 1 194 ? 1.558 -0.003 -9.898 1.00 94.75 194 VAL A C 1
ATOM 1472 O O . VAL A 1 194 ? 1.104 0.189 -11.023 1.00 94.75 194 VAL A O 1
ATOM 1475 N N . GLU A 1 195 ? 2.815 0.275 -9.554 1.00 92.06 195 GLU A N 1
ATOM 1476 C CA . GLU A 1 195 ? 3.857 0.723 -10.477 1.00 92.06 195 GLU A CA 1
ATOM 1477 C C . GLU A 1 195 ? 5.172 0.030 -10.111 1.00 92.06 195 GLU A C 1
ATOM 1479 O O . GLU A 1 195 ? 5.624 0.126 -8.966 1.00 92.06 195 GLU A O 1
ATOM 1484 N N . ASP A 1 196 ? 5.770 -0.675 -11.070 1.00 91.00 196 ASP A N 1
ATOM 1485 C CA . ASP A 1 196 ? 7.059 -1.355 -10.922 1.00 91.00 196 ASP A CA 1
ATOM 1486 C C . ASP A 1 196 ? 7.887 -1.160 -12.184 1.00 91.00 196 ASP A C 1
ATOM 1488 O O . ASP A 1 196 ? 7.587 -1.720 -13.245 1.00 91.00 196 ASP A O 1
ATOM 1492 N N . CYS A 1 197 ? 8.957 -0.379 -12.054 1.00 87.06 197 CYS A N 1
ATOM 1493 C CA . CYS A 1 197 ? 9.835 -0.093 -13.179 1.00 87.06 197 CYS A CA 1
ATOM 1494 C C . CYS A 1 197 ? 10.519 -1.358 -13.717 1.00 87.06 197 CYS A C 1
ATOM 1496 O O . CYS A 1 197 ? 10.665 -1.506 -14.927 1.00 87.06 197 CYS A O 1
ATOM 1498 N N . GLN A 1 198 ? 10.889 -2.309 -12.852 1.00 86.06 198 GLN A N 1
ATOM 1499 C CA . GLN A 1 198 ? 11.598 -3.521 -13.282 1.00 86.06 198 GLN A CA 1
ATOM 1500 C C . GLN A 1 198 ? 10.714 -4.448 -14.120 1.00 86.06 198 GLN A C 1
ATOM 1502 O O . GLN A 1 198 ? 11.218 -5.199 -14.953 1.00 86.06 198 GLN A O 1
ATOM 1507 N N . ARG A 1 199 ? 9.398 -4.389 -13.902 1.00 89.69 199 ARG A N 1
ATOM 1508 C CA . ARG A 1 199 ? 8.402 -5.185 -14.631 1.00 89.69 199 ARG A CA 1
ATOM 1509 C C . ARG A 1 199 ? 7.709 -4.411 -15.745 1.00 89.69 199 ARG A C 1
ATOM 1511 O O . ARG A 1 199 ? 6.772 -4.929 -16.338 1.00 89.69 199 ARG A O 1
ATOM 1518 N N . ASN A 1 200 ? 8.138 -3.178 -16.027 1.00 89.56 200 ASN A N 1
ATOM 1519 C CA . ASN A 1 200 ? 7.454 -2.272 -16.956 1.00 89.56 200 ASN A CA 1
ATOM 1520 C C . ASN A 1 200 ? 5.952 -2.164 -16.653 1.00 89.56 200 ASN A C 1
ATOM 1522 O O . ASN A 1 200 ? 5.116 -2.200 -17.560 1.00 89.56 200 ASN A O 1
ATOM 1526 N N . LYS A 1 201 ? 5.618 -2.082 -15.361 1.00 92.19 201 LYS A N 1
ATOM 1527 C CA . LYS A 1 201 ? 4.250 -1.948 -14.878 1.00 92.19 201 LYS A CA 1
ATOM 1528 C C . LYS A 1 201 ? 3.966 -0.496 -14.525 1.00 92.19 201 LYS A C 1
ATOM 1530 O O . LYS A 1 201 ? 4.680 0.087 -13.711 1.00 92.19 201 LYS A O 1
ATOM 1535 N N . SER A 1 202 ? 2.915 0.075 -15.099 1.00 91.50 202 SER A N 1
ATOM 1536 C CA . SER A 1 202 ? 2.557 1.485 -14.924 1.00 91.50 202 SER A CA 1
ATOM 1537 C C . SER A 1 202 ? 1.049 1.696 -14.792 1.00 91.50 202 SER A C 1
ATOM 1539 O O . SER A 1 202 ? 0.235 0.850 -15.175 1.00 91.50 202 SER A O 1
ATOM 1541 N N . LEU A 1 203 ? 0.657 2.846 -14.240 1.00 91.31 203 LEU A N 1
ATOM 1542 C CA . LEU A 1 203 ? -0.738 3.276 -14.175 1.00 91.31 203 LEU A CA 1
ATOM 1543 C C . LEU A 1 203 ? -1.179 3.901 -15.505 1.00 91.31 203 LEU A C 1
ATOM 1545 O O . LEU A 1 203 ? -0.576 4.854 -15.983 1.00 91.31 203 LEU A O 1
ATOM 1549 N N . ILE A 1 204 ? -2.303 3.437 -16.059 1.00 88.50 204 ILE A N 1
ATOM 1550 C CA . ILE A 1 204 ? -2.843 3.928 -17.346 1.00 88.50 204 ILE A CA 1
ATOM 1551 C C . ILE A 1 204 ? -3.378 5.369 -17.228 1.00 88.50 204 ILE A C 1
ATOM 1553 O O . ILE A 1 204 ? -3.432 6.112 -18.203 1.00 88.50 204 ILE A O 1
ATOM 1557 N N . SER A 1 205 ? -3.819 5.772 -16.034 1.00 67.25 205 SER A N 1
ATOM 1558 C CA . SER A 1 205 ? -4.567 7.017 -15.804 1.00 67.25 205 SER A CA 1
ATOM 1559 C C . SER A 1 205 ? -3.743 8.180 -15.243 1.00 67.25 205 SER A C 1
ATOM 1561 O O . SER A 1 205 ? -4.320 9.218 -14.920 1.00 67.25 205 SER A O 1
ATOM 1563 N N . ALA A 1 206 ? -2.425 8.035 -15.104 1.00 58.72 206 ALA A N 1
ATOM 1564 C CA . ALA A 1 206 ? -1.552 9.127 -14.689 1.00 58.72 206 ALA A CA 1
ATOM 1565 C C . ALA A 1 206 ? -0.738 9.606 -15.902 1.00 58.72 206 ALA A C 1
ATOM 1567 O O . ALA A 1 206 ? -0.113 8.773 -16.557 1.00 58.72 206 ALA A O 1
ATOM 1568 N N . PRO A 1 207 ? -0.719 10.914 -16.239 1.00 55.50 207 PRO A N 1
ATOM 1569 C CA . PRO A 1 207 ? 0.284 11.405 -17.174 1.00 55.50 207 PRO A CA 1
ATOM 1570 C C . PRO A 1 207 ? 1.662 11.015 -16.618 1.00 55.50 207 PRO A C 1
ATOM 1572 O O . PRO A 1 207 ? 1.888 11.228 -15.421 1.00 55.50 207 PRO A O 1
ATOM 1575 N N . PRO A 1 208 ? 2.556 10.429 -17.434 1.00 52.12 208 PRO A N 1
ATOM 1576 C CA . PRO A 1 208 ? 3.855 9.979 -16.962 1.00 52.12 208 PRO A CA 1
ATOM 1577 C C . PRO A 1 208 ? 4.599 11.179 -16.379 1.00 52.12 208 PRO A C 1
ATOM 1579 O O . PRO A 1 208 ? 4.949 12.119 -17.091 1.00 52.12 208 PRO A O 1
ATOM 1582 N N . ARG A 1 209 ? 4.782 11.179 -15.057 1.00 56.03 209 ARG A N 1
ATOM 1583 C CA . ARG A 1 209 ? 5.650 12.131 -14.372 1.00 56.03 209 ARG A CA 1
ATOM 1584 C C . ARG A 1 209 ? 6.927 11.379 -14.035 1.00 56.03 209 ARG A C 1
ATOM 1586 O O . ARG A 1 209 ? 6.871 10.529 -13.149 1.00 56.03 209 ARG A O 1
ATOM 1593 N N . PRO A 1 210 ? 8.035 11.655 -14.737 1.00 51.59 210 PRO A N 1
ATOM 1594 C CA . PRO A 1 210 ? 9.253 10.866 -14.595 1.00 51.59 210 PRO A CA 1
ATOM 1595 C C . PRO A 1 210 ? 9.852 10.933 -13.178 1.00 51.59 210 PRO A C 1
ATOM 1597 O O . PRO A 1 210 ? 10.563 10.012 -12.792 1.00 51.59 210 PRO A O 1
ATOM 1600 N N . ASP A 1 211 ? 9.485 11.940 -12.369 1.00 53.47 211 ASP A N 1
ATOM 1601 C CA . ASP A 1 211 ? 10.287 12.308 -11.194 1.00 53.47 211 ASP A CA 1
ATOM 1602 C C . ASP A 1 211 ? 9.491 12.466 -9.883 1.00 53.47 211 ASP A C 1
ATOM 1604 O O . ASP A 1 211 ? 9.994 13.047 -8.919 1.00 53.47 211 ASP A O 1
ATOM 1608 N N . SER A 1 212 ? 8.226 12.029 -9.804 1.00 54.97 212 SER A N 1
ATOM 1609 C CA . SER A 1 212 ? 7.419 12.319 -8.607 1.00 54.97 212 SER A CA 1
ATOM 1610 C C . SER A 1 212 ? 6.481 11.202 -8.176 1.00 54.97 212 SER A C 1
ATOM 1612 O O . SER A 1 212 ? 5.727 10.664 -8.985 1.00 54.97 212 SER A O 1
ATOM 1614 N N . PHE A 1 213 ? 6.472 10.956 -6.861 1.00 66.88 213 PHE A N 1
ATOM 1615 C CA . PHE A 1 213 ? 5.402 10.283 -6.129 1.00 66.88 213 PHE A CA 1
ATOM 1616 C C . PHE A 1 213 ? 4.048 10.818 -6.601 1.00 66.88 213 PHE A C 1
ATOM 1618 O O . PHE A 1 213 ? 3.650 11.921 -6.222 1.00 66.88 213 PHE A O 1
ATOM 1625 N N . SER A 1 214 ? 3.356 10.062 -7.453 1.00 74.81 214 SER A N 1
ATOM 1626 C CA . SER A 1 214 ? 2.030 10.448 -7.917 1.00 74.81 214 SER A CA 1
ATOM 1627 C C . SER A 1 214 ? 1.021 10.055 -6.839 1.00 74.81 214 SER A C 1
ATOM 1629 O O . SER A 1 214 ? 0.822 8.863 -6.587 1.00 74.81 214 SER A O 1
ATOM 1631 N N . PRO A 1 215 ? 0.406 11.026 -6.140 1.00 84.69 215 PRO A N 1
ATOM 1632 C CA . PRO A 1 215 ? -0.535 10.722 -5.077 1.00 84.69 215 PRO A CA 1
ATOM 1633 C C . PRO A 1 215 ? -1.741 9.969 -5.647 1.00 84.69 215 PRO A C 1
ATOM 1635 O O . PRO A 1 215 ? -2.490 10.511 -6.460 1.00 84.69 215 PRO A O 1
ATOM 1638 N N . LEU A 1 216 ? -1.971 8.740 -5.181 1.00 91.00 216 LEU A N 1
ATOM 1639 C CA . LEU A 1 216 ? -3.192 8.002 -5.494 1.00 91.00 216 LEU A CA 1
ATOM 1640 C C . LEU A 1 216 ? -4.357 8.655 -4.761 1.00 91.00 216 LEU A C 1
ATOM 1642 O O . LEU A 1 216 ? -4.237 9.033 -3.597 1.00 91.00 216 LEU A O 1
ATOM 1646 N N . ASN A 1 217 ? -5.493 8.814 -5.425 1.00 90.56 217 ASN A N 1
ATOM 1647 C CA . ASN A 1 217 ? -6.650 9.460 -4.819 1.00 90.56 217 ASN A CA 1
ATOM 1648 C C . ASN A 1 217 ? -7.850 8.528 -4.849 1.00 90.56 217 ASN 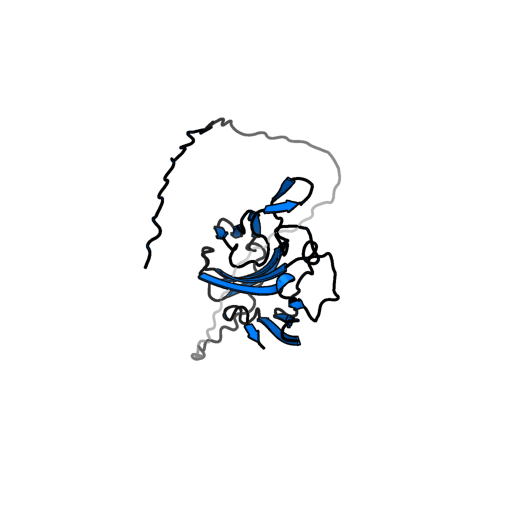A C 1
ATOM 1650 O O . ASN A 1 217 ? -8.087 7.814 -5.822 1.00 90.56 217 ASN A O 1
ATOM 1654 N N . MET A 1 218 ? -8.617 8.566 -3.766 1.00 93.56 218 MET A N 1
ATOM 1655 C CA . MET A 1 218 ? -9.913 7.914 -3.701 1.00 93.56 218 MET A CA 1
ATOM 1656 C C . MET A 1 218 ? -10.992 8.842 -4.242 1.00 93.56 218 MET A C 1
ATOM 1658 O O . MET A 1 218 ? -10.970 10.046 -3.993 1.00 93.56 218 MET A O 1
ATOM 1662 N N . GLN A 1 219 ? -11.969 8.272 -4.936 1.00 93.44 219 GLN A N 1
ATOM 1663 C CA . GLN A 1 219 ? -13.144 8.985 -5.426 1.00 93.44 219 GLN A CA 1
ATOM 1664 C C . GLN A 1 219 ? -14.390 8.340 -4.828 1.00 93.44 219 GLN A C 1
ATOM 1666 O O . GLN A 1 219 ? -14.611 7.142 -4.981 1.00 93.44 219 GLN A O 1
ATOM 1671 N N . GLY A 1 220 ? -15.184 9.115 -4.084 1.00 93.75 220 GLY A N 1
ATOM 1672 C CA . GLY A 1 220 ? -16.413 8.612 -3.457 1.00 93.75 220 GLY A CA 1
ATOM 1673 C C . GLY A 1 220 ? -16.201 7.429 -2.500 1.00 93.75 220 GLY A C 1
ATOM 1674 O O . GLY A 1 220 ? -17.073 6.570 -2.391 1.00 93.75 220 GLY A O 1
ATOM 1675 N N . GLY A 1 221 ? -15.040 7.349 -1.838 1.00 95.00 221 GLY A N 1
ATOM 1676 C CA . GLY A 1 221 ? -14.692 6.220 -0.965 1.00 95.00 221 GLY A CA 1
ATOM 1677 C C . GLY A 1 221 ? -14.234 4.960 -1.711 1.00 95.00 221 GLY A C 1
ATOM 1678 O O . GLY A 1 221 ? -14.146 3.895 -1.107 1.00 95.00 221 GLY A O 1
ATOM 1679 N N . VAL A 1 222 ? -13.910 5.068 -2.999 1.00 97.12 222 VAL A N 1
ATOM 1680 C CA . VAL A 1 222 ? -13.402 3.964 -3.818 1.00 97.12 222 VAL A CA 1
ATOM 1681 C C . VAL A 1 222 ? -12.021 4.318 -4.362 1.00 97.12 222 VAL A C 1
ATOM 1683 O O . VAL A 1 222 ? -11.817 5.406 -4.901 1.00 97.12 222 VAL A O 1
ATOM 1686 N N . LEU A 1 223 ? -11.078 3.386 -4.256 1.00 96.81 223 LEU A N 1
ATOM 1687 C CA . LEU A 1 223 ? -9.831 3.413 -5.017 1.00 96.81 223 LEU A CA 1
ATOM 1688 C C . LEU A 1 223 ? -10.029 2.542 -6.257 1.00 96.81 223 LEU A C 1
ATOM 1690 O O . LEU A 1 223 ? -10.400 1.376 -6.134 1.00 96.81 223 LEU A O 1
ATOM 1694 N N . SER A 1 224 ? -9.803 3.103 -7.442 1.00 96.62 224 SER A N 1
ATOM 1695 C CA . SER A 1 224 ? -9.933 2.388 -8.712 1.00 96.62 224 SER A CA 1
ATOM 1696 C C . SER A 1 224 ? -8.746 2.727 -9.595 1.00 96.62 224 SER A C 1
ATOM 1698 O O . SER A 1 224 ? -8.637 3.852 -10.075 1.00 96.62 224 SER A O 1
ATOM 1700 N N . LEU A 1 225 ? -7.873 1.751 -9.812 1.00 95.81 225 LEU A N 1
ATOM 1701 C CA . LEU A 1 225 ? -6.660 1.906 -10.604 1.00 95.81 225 LEU A CA 1
ATOM 1702 C C . LEU A 1 225 ? -6.691 0.937 -11.778 1.00 95.81 225 LEU A C 1
ATOM 1704 O O . LEU A 1 225 ? -7.140 -0.202 -11.645 1.00 95.81 225 LEU A O 1
ATOM 1708 N N . ARG A 1 226 ? -6.190 1.389 -12.925 1.00 95.69 226 ARG A N 1
ATOM 1709 C CA . ARG A 1 226 ? -5.929 0.542 -14.088 1.00 95.69 226 ARG A CA 1
ATOM 1710 C C . ARG A 1 226 ? -4.434 0.535 -14.337 1.00 95.69 226 ARG A C 1
ATOM 1712 O O . ARG A 1 226 ? -3.824 1.601 -14.393 1.00 95.69 226 ARG A O 1
ATOM 1719 N N . MET A 1 227 ? -3.879 -0.656 -14.467 1.00 95.44 227 MET A N 1
ATOM 1720 C CA . MET A 1 227 ? -2.455 -0.889 -14.637 1.00 95.44 227 MET A CA 1
ATOM 1721 C C . MET A 1 227 ? -2.217 -1.615 -15.952 1.00 95.44 227 MET A C 1
ATOM 1723 O O . MET A 1 227 ? -3.027 -2.450 -16.370 1.00 95.44 227 MET A O 1
ATOM 1727 N N . GLU A 1 228 ? -1.087 -1.317 -16.566 1.00 95.56 228 GLU A N 1
ATOM 1728 C CA . GLU A 1 228 ? -0.575 -1.996 -17.743 1.00 95.56 228 GLU A CA 1
ATOM 1729 C C . GLU A 1 228 ? 0.818 -2.534 -17.425 1.00 95.56 228 GLU A C 1
ATOM 1731 O O . GLU A 1 228 ? 1.620 -1.838 -16.815 1.00 95.56 228 GLU A O 1
ATOM 1736 N N . GLU A 1 229 ? 1.074 -3.787 -17.782 1.00 95.31 229 GLU A N 1
ATOM 1737 C CA . GLU A 1 229 ? 2.363 -4.458 -17.630 1.00 95.31 229 GLU A CA 1
ATOM 1738 C C . GLU A 1 229 ? 2.782 -4.984 -19.002 1.00 95.31 229 GLU A C 1
ATOM 1740 O O . GLU A 1 229 ? 2.044 -5.758 -19.622 1.00 95.31 229 GLU A O 1
ATOM 1745 N N . THR A 1 230 ? 3.941 -4.540 -19.483 1.00 94.62 230 THR A N 1
ATOM 1746 C CA . THR A 1 230 ? 4.447 -4.901 -20.812 1.00 94.62 230 THR A CA 1
ATOM 1747 C C . THR A 1 230 ? 5.630 -5.852 -20.694 1.00 94.62 230 THR A C 1
ATOM 1749 O O . THR A 1 230 ? 6.688 -5.501 -20.171 1.00 94.62 230 THR A O 1
ATOM 1752 N N . ASP A 1 231 ? 5.464 -7.054 -21.239 1.00 94.38 231 ASP A N 1
ATOM 1753 C CA . ASP A 1 231 ? 6.542 -8.017 -21.430 1.00 94.38 231 ASP A CA 1
ATOM 1754 C C . ASP A 1 231 ? 7.102 -7.860 -22.848 1.00 94.38 231 ASP A C 1
ATOM 1756 O O . ASP A 1 231 ? 6.516 -8.324 -23.832 1.00 94.38 231 ASP A O 1
ATOM 1760 N N . PHE A 1 232 ? 8.250 -7.190 -22.946 1.00 89.69 232 PHE A N 1
ATOM 1761 C CA . PHE A 1 232 ? 8.935 -6.962 -24.216 1.00 89.69 232 PHE A CA 1
ATOM 1762 C C . PHE A 1 232 ? 9.491 -8.246 -24.839 1.00 89.69 232 PHE A C 1
ATOM 1764 O O . PHE A 1 232 ? 9.582 -8.324 -26.062 1.00 89.69 232 PHE A O 1
ATOM 1771 N N . ALA A 1 233 ? 9.843 -9.254 -24.035 1.00 93.00 233 ALA A N 1
ATOM 1772 C CA . ALA A 1 233 ? 10.360 -10.519 -24.550 1.00 93.00 233 ALA A CA 1
ATOM 1773 C C . ALA A 1 233 ? 9.240 -11.345 -25.197 1.00 93.00 233 ALA A C 1
ATOM 1775 O O . ALA A 1 233 ? 9.443 -11.958 -26.243 1.00 93.00 233 ALA A O 1
ATOM 1776 N N . ALA A 1 234 ? 8.046 -11.317 -24.602 1.00 94.50 234 ALA A N 1
ATOM 1777 C CA . ALA A 1 234 ? 6.860 -11.980 -25.136 1.00 94.50 234 ALA A CA 1
ATOM 1778 C C . ALA A 1 234 ? 6.062 -11.124 -26.140 1.00 94.50 234 ALA A C 1
ATOM 1780 O O . ALA A 1 234 ? 5.058 -11.600 -26.668 1.00 94.50 234 ALA A O 1
ATOM 1781 N N . ASN A 1 235 ? 6.471 -9.870 -26.382 1.00 95.06 235 ASN A N 1
ATOM 1782 C CA . ASN A 1 235 ? 5.713 -8.868 -27.140 1.00 95.06 235 ASN A CA 1
ATOM 1783 C C . ASN A 1 235 ? 4.229 -8.827 -26.727 1.00 95.06 235 ASN A C 1
ATOM 1785 O O . ASN A 1 235 ? 3.320 -8.882 -27.559 1.00 95.06 235 ASN A O 1
ATOM 1789 N N . SER A 1 236 ? 3.986 -8.816 -25.416 1.00 96.75 236 SER A N 1
ATOM 1790 C CA . SER A 1 236 ? 2.641 -8.912 -24.858 1.00 96.75 236 SER A CA 1
ATOM 1791 C C . SER A 1 236 ? 2.399 -7.833 -23.816 1.00 96.75 236 SER A C 1
ATOM 1793 O O . SER A 1 236 ? 3.294 -7.447 -23.065 1.00 96.75 236 SER A O 1
ATOM 1795 N N . THR A 1 237 ? 1.157 -7.365 -23.762 1.00 96.25 237 THR A N 1
ATOM 1796 C CA . THR A 1 237 ? 0.719 -6.351 -22.811 1.00 96.25 237 THR A CA 1
ATOM 1797 C C . THR A 1 237 ? -0.447 -6.902 -22.018 1.00 96.25 237 THR A C 1
ATOM 1799 O O . THR A 1 237 ? -1.480 -7.283 -22.575 1.00 96.25 237 THR A O 1
ATOM 1802 N N . ARG A 1 238 ? -0.296 -6.926 -20.698 1.00 97.00 238 ARG A N 1
ATOM 1803 C CA . ARG A 1 238 ? -1.336 -7.359 -19.777 1.00 97.00 238 ARG A CA 1
ATOM 1804 C C . ARG A 1 238 ? -1.925 -6.152 -19.072 1.00 97.00 238 ARG A C 1
ATOM 1806 O O . ARG A 1 238 ? -1.222 -5.383 -18.425 1.00 97.00 238 ARG A O 1
ATOM 1813 N N . ARG A 1 239 ? -3.247 -6.022 -19.142 1.00 96.81 239 ARG A N 1
ATOM 1814 C CA . ARG A 1 239 ? -3.989 -5.023 -18.374 1.00 96.81 239 ARG A CA 1
ATOM 1815 C C . ARG A 1 239 ? -4.580 -5.668 -17.137 1.00 96.81 239 ARG A C 1
ATOM 1817 O O . ARG A 1 239 ? -4.987 -6.824 -17.157 1.00 96.81 239 ARG A O 1
ATOM 1824 N N . THR A 1 240 ? -4.562 -4.931 -16.039 1.00 97.44 240 THR A N 1
ATOM 1825 C CA . THR A 1 240 ? -5.195 -5.342 -14.787 1.00 97.44 240 THR A CA 1
ATOM 1826 C C . THR A 1 240 ? -5.850 -4.137 -14.133 1.00 97.44 240 THR A C 1
ATOM 1828 O O . THR A 1 240 ? -5.466 -2.991 -14.375 1.00 97.44 240 THR A O 1
ATOM 1831 N N . ALA A 1 241 ? -6.853 -4.375 -13.298 1.00 96.88 241 ALA A N 1
ATOM 1832 C CA . ALA A 1 241 ? -7.485 -3.330 -12.507 1.00 96.88 241 ALA A CA 1
ATOM 1833 C C . ALA A 1 241 ? -7.473 -3.696 -11.025 1.00 96.88 241 ALA A C 1
ATOM 1835 O O . ALA A 1 241 ? -7.787 -4.829 -10.658 1.00 96.88 241 ALA A O 1
ATOM 1836 N N . LEU A 1 242 ? -7.127 -2.718 -10.189 1.00 97.88 242 LEU A N 1
ATOM 1837 C CA . LEU A 1 242 ? -7.162 -2.804 -8.734 1.00 97.88 242 LEU A CA 1
ATOM 1838 C C . LEU A 1 242 ? -8.333 -1.969 -8.227 1.00 97.88 242 LEU A C 1
ATOM 1840 O O .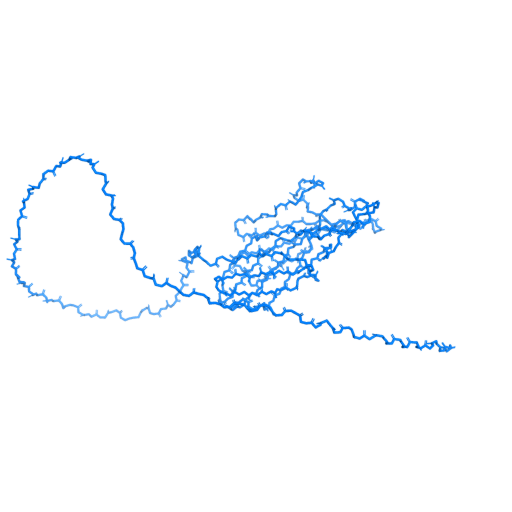 LEU A 1 242 ? -8.452 -0.788 -8.566 1.00 97.88 242 LEU A O 1
ATOM 1844 N N . ARG A 1 243 ? -9.170 -2.563 -7.378 1.00 98.06 243 ARG A N 1
ATOM 1845 C CA . ARG A 1 243 ? -10.268 -1.864 -6.715 1.00 98.06 243 ARG A CA 1
ATOM 1846 C C . ARG A 1 243 ? -10.246 -2.091 -5.208 1.00 98.06 243 ARG A C 1
ATOM 1848 O O . ARG A 1 243 ? -10.096 -3.218 -4.748 1.00 98.06 243 ARG A O 1
ATOM 1855 N N . TYR A 1 244 ? -10.490 -1.023 -4.459 1.00 98.44 244 TYR A N 1
ATOM 1856 C CA . TYR A 1 244 ? -10.850 -1.060 -3.042 1.00 98.44 244 TYR A CA 1
ATOM 1857 C C . TYR A 1 244 ? -12.089 -0.193 -2.807 1.00 98.44 244 TYR A C 1
ATOM 1859 O O . TYR A 1 244 ? -12.236 0.862 -3.424 1.00 98.44 244 TYR A O 1
ATOM 1867 N N . ASP A 1 245 ? -12.984 -0.641 -1.928 1.00 98.31 245 ASP A N 1
ATOM 1868 C CA . ASP A 1 245 ? -14.254 0.025 -1.637 1.00 98.31 245 ASP A CA 1
ATOM 1869 C C . ASP A 1 245 ? -14.453 0.173 -0.123 1.00 98.31 245 ASP A C 1
ATOM 1871 O O . ASP A 1 245 ? -14.638 -0.817 0.590 1.00 98.31 245 ASP A O 1
ATOM 1875 N N . ARG A 1 246 ? -14.466 1.420 0.367 1.00 97.94 246 ARG A N 1
ATOM 1876 C CA . ARG A 1 246 ? -14.628 1.755 1.792 1.00 97.94 246 ARG A CA 1
ATOM 1877 C C . ARG A 1 246 ? -15.944 1.257 2.390 1.00 97.94 246 ARG A C 1
ATOM 1879 O O . ARG A 1 246 ? -16.057 1.149 3.609 1.00 97.94 246 ARG A O 1
ATOM 1886 N N . ARG A 1 247 ? -16.964 0.960 1.577 1.00 97.69 247 ARG A N 1
ATOM 1887 C CA . ARG A 1 247 ? -18.244 0.419 2.072 1.00 97.69 247 ARG A CA 1
ATOM 1888 C C . ARG A 1 247 ? -18.116 -1.050 2.485 1.00 97.69 247 ARG A C 1
ATOM 1890 O O . ARG A 1 247 ? -18.835 -1.510 3.378 1.00 97.69 247 ARG A O 1
ATOM 1897 N N . LEU A 1 248 ? -17.187 -1.775 1.863 1.00 98.19 248 LEU A N 1
ATOM 1898 C CA . LEU A 1 248 ? -16.922 -3.199 2.080 1.00 98.19 248 LEU A CA 1
ATOM 1899 C C . LEU A 1 248 ? -15.426 -3.427 2.368 1.00 98.19 248 LEU A C 1
ATOM 1901 O O . LEU A 1 248 ? -14.779 -4.202 1.656 1.00 98.19 248 LEU A O 1
ATOM 1905 N N . PRO A 1 249 ? -14.856 -2.766 3.396 1.00 98.00 249 PRO A N 1
ATOM 1906 C CA . PRO A 1 249 ? -13.416 -2.774 3.641 1.00 98.00 249 PRO A CA 1
ATOM 1907 C C . PRO A 1 249 ? -12.883 -4.169 3.978 1.00 98.00 249 PRO A C 1
ATOM 1909 O O . PRO A 1 249 ? -11.708 -4.447 3.758 1.00 98.00 249 PRO A O 1
ATOM 1912 N N . GLU A 1 250 ? -13.748 -5.069 4.453 1.00 98.19 250 GLU A N 1
ATOM 1913 C CA . GLU A 1 250 ? -13.447 -6.477 4.699 1.00 98.19 250 GLU A CA 1
ATOM 1914 C C . GLU A 1 250 ? -13.043 -7.272 3.447 1.00 98.19 250 GLU A C 1
ATOM 1916 O O . GLU A 1 250 ? -12.397 -8.308 3.589 1.00 98.19 250 GLU A O 1
ATOM 1921 N N . ARG A 1 251 ? -13.395 -6.807 2.237 1.00 98.25 251 ARG A N 1
ATOM 1922 C CA . ARG A 1 251 ? -13.007 -7.461 0.974 1.00 98.25 251 ARG A CA 1
ATOM 1923 C C . ARG A 1 251 ? -11.549 -7.210 0.590 1.00 98.25 251 ARG A C 1
ATOM 1925 O O . ARG A 1 251 ? -11.020 -7.944 -0.238 1.00 98.25 251 ARG A O 1
ATOM 1932 N N . GLY A 1 252 ? -10.920 -6.195 1.182 1.00 98.25 252 GLY A N 1
ATOM 1933 C CA . GLY A 1 252 ? -9.556 -5.806 0.857 1.00 98.25 252 GLY A CA 1
ATOM 1934 C C . GLY A 1 252 ? -9.393 -5.275 -0.565 1.00 98.25 252 GLY A C 1
ATOM 1935 O O . GLY A 1 252 ? -10.272 -4.604 -1.113 1.00 98.25 252 GLY A O 1
ATOM 1936 N N . LEU A 1 253 ? -8.224 -5.546 -1.127 1.00 98.50 253 LEU A N 1
ATOM 1937 C CA . LEU A 1 253 ? -7.826 -5.235 -2.487 1.00 98.50 253 LEU A CA 1
ATOM 1938 C C . LEU A 1 253 ? -8.352 -6.311 -3.439 1.00 98.50 253 LEU A C 1
ATOM 1940 O O . LEU A 1 253 ? -8.075 -7.498 -3.277 1.00 98.50 253 LEU A O 1
ATOM 1944 N N . VAL A 1 254 ? -9.095 -5.892 -4.460 1.00 98.38 254 VAL A N 1
ATOM 1945 C CA . VAL A 1 254 ? -9.611 -6.782 -5.503 1.00 98.38 254 VAL A CA 1
ATOM 1946 C C . VAL A 1 254 ? -8.870 -6.504 -6.801 1.00 98.38 254 VAL A C 1
ATOM 1948 O O . VAL A 1 254 ? -8.984 -5.411 -7.360 1.00 98.38 254 VAL A O 1
ATOM 1951 N N . VAL A 1 255 ? -8.139 -7.504 -7.290 1.00 97.62 255 VAL A N 1
ATOM 1952 C CA . VAL A 1 255 ? -7.449 -7.459 -8.583 1.00 97.62 255 VAL A CA 1
ATOM 1953 C C . VAL A 1 255 ? -8.269 -8.212 -9.627 1.00 97.62 255 VAL A C 1
ATOM 1955 O O . VAL A 1 255 ? -8.685 -9.347 -9.407 1.00 97.62 255 VAL A O 1
ATOM 1958 N N . SER A 1 256 ? -8.476 -7.587 -10.781 1.00 97.44 256 SER A N 1
ATOM 1959 C CA . SER A 1 256 ? -9.123 -8.182 -11.957 1.00 97.44 256 SER A CA 1
ATOM 1960 C C . SER A 1 256 ? -8.194 -8.107 -13.169 1.00 97.44 256 SER A C 1
ATOM 1962 O O . SER A 1 256 ? -7.340 -7.218 -13.242 1.00 97.44 256 SER A O 1
ATOM 1964 N N . LYS A 1 257 ? -8.316 -9.085 -14.070 1.00 93.81 257 LYS A N 1
ATOM 1965 C CA . LYS A 1 257 ? -7.574 -9.163 -15.336 1.00 93.81 257 LYS A CA 1
ATOM 1966 C C . LYS A 1 257 ? -8.478 -8.736 -16.481 1.00 93.81 257 LYS A C 1
ATOM 1968 O O . LYS A 1 257 ? -9.686 -9.042 -16.380 1.00 93.81 257 LYS A O 1
#

pLDDT: mean 73.52, std 23.82, range [29.78, 98.62]

Radius of gyration: 31.57 Å; chains: 1; bounding box: 89×91×73 Å

Foldseek 3Di:
DDDDDDDDDDDDDDDDDDDDDDDDDDDDDDDDDDDDDDDDDDDDDDDDDDDDDDDDDDDDDDDDDDDPDDPDDDPPDDDPPPPPQFDWDWDDDAQQWIWTDGPPFIDIDRCNVQFAEDRHWAAEPPPRDTDGWDKDKDWQDWDDDPQKIKTKMKIKTQNYSYLDDLSSQAIWIKIKIFIAGNRRHTDDIDIDTQDHPVQQKHWPPDDDDRHDDDDQHADPQKGKTKMWTADPVVRDIDIKMWIDHNVCSVVPIDIDD

Sequence (257 aa):
MPLLKRHDEAQPRRLSVICVIRWAKAAAESPGICLGFFSGLRWCNPSLCPLSSRRPTMKVALTAVLACASLAVAASSWPAEQSRTDLIRITAQTGGRFVFTQGQRKTVLNLQNSITGCTTQTYVLGSNLRDDVRYGVRVLDEVSKGGFQYVVLQVSAPPNCNVNGVCGAGANNDVLWLKFDSRLGLLSKQAENVEDCQRNKSLISAPPRPDSFSPLNMQGGVLSLRMEETDFAANSTRRTALRYDRRLPERGLVVSK

Organism: Deinococcus radiodurans (strain ATCC 13939 / DSM 20539 / JCM 16871 / CCUG 27074 / LMG 4051 / NBRC 15346 / NCIMB 9279 / VKM B-1422 / R1) (NCBI:txid243230)